Protein AF-A0A6C0DKN6-F1 (afdb_monomer_lite)

pLDDT: mean 80.57, std 13.0, range [39.25, 97.12]

Secondary structure (DSSP, 8-state):
-PPP---HHHHHHHHHHHHHHHHHHHHHHS-HHHHHHHHHHHHHHHHHHHHHHHHHHHHHHHHHHHHHHHHHHHHHHHHHHHHHHHHHHHHHHHHHHHHHHHHHHHHHHHHHHHHHHHHHHHHHHHHHHHHHHHHHHHHHHHHHHHHHHTTSS-HHHHHHHHHHHHHHHHHHHHHHHHIIIIIB-SS-TTSB--PPPTT-------PPP--------

Organism: NCBI:txid1070528

Foldseek 3Di:
DDDDDDDPVNVVVVVVVVVVVVVVVVLVPDDPVVNVVVVVVVVVVVVVVVVVVVVVVVVVVVVVVVVVVVVVVVVVVVVVVVVVVVVVVVVVVVVVVVVVVVVVVVVVVVVVVVQVVVVVVVVVVLVVVLVVLVVVLVVVLVVLVVCVVVVVDDPVVSCVSNVVSVVVSVVSVVVVVCCVPPQADPVRRVDTPDPPPPPPPPDDDDDPDPDDPDDDD

Sequence (217 aa):
MKEPFVNLDTLIQQTGLLSDMELQAYLASLSESERTDFVGSNVNSAIKSVKEQKSSKFIDLFDQMIGADNNVTSAAYYLARTRDLADLANDVDDMMVKQLNVEDVNAGLASRQNEINDWSNFNKLDTLYIMQVLFVSLSIVGIMSFLLASNLINQSLFSFVSFSIALVAIMMLIIRWRYTNVRRDGRYWHKAKFRRQPNTYIASASCPSTEAVPGGM

Structure (mmCIF, N/CA/C/O backbone):
data_AF-A0A6C0DKN6-F1
#
_entry.id   AF-A0A6C0DKN6-F1
#
loop_
_atom_site.group_PDB
_atom_site.id
_atom_site.type_symbol
_atom_site.label_atom_id
_atom_site.label_alt_id
_atom_site.label_comp_id
_atom_site.label_asym_id
_atom_site.label_entity_id
_atom_site.label_seq_id
_atom_site.pdbx_PDB_ins_code
_atom_site.Cartn_x
_atom_site.Cartn_y
_atom_site.Cartn_z
_atom_site.occupancy
_atom_site.B_iso_or_equiv
_atom_site.auth_seq_id
_atom_site.auth_comp_id
_atom_site.auth_asym_id
_atom_site.auth_atom_id
_atom_site.pdbx_PDB_model_num
ATOM 1 N N . MET A 1 1 ? 43.569 -34.028 -91.146 1.00 39.25 1 MET A N 1
ATOM 2 C CA . MET A 1 1 ? 44.568 -32.940 -91.206 1.00 39.25 1 MET A CA 1
ATOM 3 C C . MET A 1 1 ? 43.952 -31.749 -90.495 1.00 39.25 1 MET A C 1
ATOM 5 O O . MET A 1 1 ? 42.816 -31.422 -90.798 1.00 39.25 1 MET A O 1
ATOM 9 N N . LYS A 1 2 ? 44.609 -31.243 -89.449 1.00 42.62 2 LYS A N 1
ATOM 10 C CA . LYS A 1 2 ? 44.090 -30.216 -88.532 1.00 42.62 2 LYS A CA 1
ATOM 11 C C . LYS A 1 2 ? 44.476 -28.852 -89.110 1.00 42.62 2 LYS A C 1
ATOM 13 O O . LYS A 1 2 ? 45.668 -28.619 -89.288 1.00 42.62 2 LYS A O 1
ATOM 18 N N . GLU A 1 3 ? 43.507 -28.007 -89.444 1.00 50.22 3 GLU A N 1
ATOM 19 C CA . GLU A 1 3 ? 43.790 -26.637 -89.882 1.00 50.22 3 GLU A CA 1
ATOM 20 C C . GLU A 1 3 ? 44.434 -25.854 -88.724 1.00 50.22 3 GLU A C 1
ATOM 22 O O . GLU A 1 3 ? 43.943 -25.932 -87.591 1.00 50.22 3 GLU A O 1
ATOM 27 N N . PRO A 1 4 ? 45.559 -25.154 -88.946 1.00 58.47 4 PRO A N 1
ATOM 28 C CA . PRO A 1 4 ? 46.154 -24.315 -87.921 1.00 58.47 4 PRO A CA 1
ATOM 29 C C . PRO A 1 4 ? 45.277 -23.074 -87.734 1.00 58.47 4 PRO A C 1
ATOM 31 O O . PRO A 1 4 ? 45.120 -22.269 -88.648 1.00 58.47 4 PRO A O 1
ATOM 34 N N . PHE A 1 5 ? 44.700 -22.927 -86.541 1.00 55.94 5 PHE A N 1
ATOM 35 C CA . PHE A 1 5 ? 44.007 -21.712 -86.126 1.00 55.94 5 PHE A CA 1
ATOM 36 C C . PHE A 1 5 ? 44.963 -20.521 -86.268 1.00 55.94 5 PHE A C 1
ATOM 38 O O . PHE A 1 5 ? 45.954 -20.425 -85.542 1.00 55.94 5 PHE A O 1
ATOM 45 N N . VAL A 1 6 ? 44.684 -19.639 -87.228 1.00 62.84 6 VAL A N 1
ATOM 46 C CA . VAL A 1 6 ? 45.378 -18.358 -87.373 1.00 62.84 6 VAL A CA 1
ATOM 47 C C . VAL A 1 6 ? 45.189 -17.588 -86.068 1.00 62.84 6 VAL A C 1
ATOM 49 O O . VAL A 1 6 ? 44.064 -17.378 -85.617 1.00 62.84 6 VAL A O 1
ATOM 52 N N . ASN A 1 7 ? 46.295 -17.222 -85.427 1.00 72.31 7 ASN A N 1
ATOM 53 C CA . ASN A 1 7 ? 46.271 -16.498 -84.166 1.00 72.31 7 ASN A CA 1
ATOM 54 C C . ASN A 1 7 ? 45.727 -15.081 -84.427 1.00 72.31 7 ASN A C 1
ATOM 56 O O . ASN A 1 7 ? 46.209 -14.401 -85.337 1.00 72.31 7 ASN A O 1
ATOM 60 N N . LEU A 1 8 ? 44.714 -14.648 -83.671 1.00 71.50 8 LEU A N 1
ATOM 61 C CA . LEU A 1 8 ? 44.009 -13.378 -83.892 1.00 71.50 8 LEU A CA 1
ATOM 62 C C . LEU A 1 8 ? 44.993 -12.201 -83.917 1.00 71.50 8 LEU A C 1
ATOM 64 O O . LEU A 1 8 ? 44.898 -11.331 -84.777 1.00 71.50 8 LEU A O 1
ATOM 68 N N . ASP A 1 9 ? 46.008 -12.248 -83.055 1.00 76.12 9 ASP A N 1
ATOM 69 C CA . ASP A 1 9 ? 47.064 -11.239 -82.988 1.00 76.12 9 ASP A CA 1
ATOM 70 C C . ASP A 1 9 ? 47.908 -11.189 -84.270 1.00 76.12 9 ASP A C 1
ATOM 72 O O . ASP A 1 9 ? 48.247 -10.109 -84.754 1.00 76.12 9 ASP A O 1
ATOM 76 N N . THR A 1 10 ? 48.203 -12.347 -84.876 1.00 79.44 10 THR A N 1
ATOM 77 C CA . THR A 1 10 ? 48.947 -12.403 -86.148 1.00 79.44 10 THR A CA 1
ATOM 78 C C . THR A 1 10 ? 48.121 -11.887 -87.320 1.00 79.44 10 THR A C 1
ATOM 80 O O . THR A 1 10 ? 48.665 -11.230 -88.204 1.00 79.44 10 THR A O 1
ATOM 83 N N . LEU A 1 11 ? 46.803 -12.109 -87.299 1.00 77.94 11 LEU A N 1
ATOM 84 C CA . LEU A 1 11 ? 45.891 -11.598 -88.319 1.00 77.94 11 LEU A CA 1
ATOM 85 C C . LEU A 1 11 ? 45.720 -10.077 -88.202 1.00 77.94 11 LEU A C 1
ATOM 87 O O . LEU A 1 11 ? 45.737 -9.379 -89.214 1.00 77.94 11 LEU A O 1
ATOM 91 N N . ILE A 1 12 ? 45.616 -9.554 -86.976 1.00 79.44 12 ILE A N 1
ATOM 92 C CA . ILE A 1 12 ? 45.561 -8.110 -86.703 1.00 79.44 12 ILE A CA 1
ATOM 93 C C . ILE A 1 12 ? 46.840 -7.430 -87.198 1.00 79.44 12 ILE A C 1
ATOM 95 O O . ILE A 1 12 ? 46.761 -6.426 -87.903 1.00 79.44 12 ILE A O 1
ATOM 99 N N . GLN A 1 13 ? 48.013 -7.995 -86.896 1.00 80.69 13 GLN A N 1
ATOM 100 C CA . GLN A 1 13 ? 49.288 -7.439 -87.359 1.00 80.69 13 GLN A CA 1
ATOM 101 C C . GLN A 1 13 ? 49.431 -7.483 -88.883 1.00 80.69 13 GLN A C 1
ATOM 103 O O . GLN A 1 13 ? 49.845 -6.494 -89.482 1.00 80.69 13 GLN A O 1
ATOM 108 N N . GLN A 1 14 ? 49.060 -8.595 -89.526 1.00 80.88 14 GLN A N 1
ATOM 109 C CA . GLN A 1 14 ? 49.100 -8.702 -90.988 1.00 80.88 14 GLN A CA 1
ATOM 110 C C . GLN A 1 14 ? 48.139 -7.722 -91.666 1.00 80.88 14 GLN A C 1
ATOM 112 O O . GLN A 1 14 ? 48.510 -7.095 -92.654 1.00 80.88 14 GLN A O 1
ATOM 117 N N . THR A 1 15 ? 46.936 -7.548 -91.117 1.00 81.00 15 THR A N 1
ATOM 118 C CA . THR A 1 15 ? 45.947 -6.592 -91.638 1.00 81.00 15 THR A CA 1
ATOM 119 C C . THR A 1 15 ? 46.418 -5.149 -91.447 1.00 81.00 15 THR A C 1
ATOM 121 O O . THR A 1 15 ? 46.265 -4.336 -92.353 1.00 81.00 15 THR A O 1
ATOM 124 N N . GLY A 1 16 ? 47.047 -4.843 -90.306 1.00 81.06 16 GLY A N 1
ATOM 125 C CA . GLY A 1 16 ? 47.658 -3.538 -90.047 1.00 81.06 16 GLY A CA 1
ATOM 126 C C . GLY A 1 16 ? 48.759 -3.210 -91.054 1.00 81.06 16 GLY A C 1
ATOM 127 O O . GLY A 1 16 ? 48.701 -2.173 -91.702 1.00 81.06 16 GLY A O 1
ATOM 128 N N . LEU A 1 17 ? 49.695 -4.138 -91.277 1.00 82.81 17 LEU A N 1
ATOM 129 C CA . LEU A 1 17 ? 50.769 -3.955 -92.259 1.00 82.81 17 LEU A CA 1
ATOM 130 C C . LEU A 1 17 ? 50.243 -3.796 -93.691 1.00 82.81 17 LEU A C 1
ATOM 132 O O . LEU A 1 17 ? 50.782 -2.997 -94.454 1.00 82.81 17 LEU A O 1
ATOM 136 N N . LEU A 1 18 ? 49.204 -4.549 -94.066 1.00 84.62 18 LEU A N 1
ATOM 137 C CA . LEU A 1 18 ? 48.587 -4.435 -95.388 1.00 84.62 18 LEU A CA 1
ATOM 138 C C . LEU A 1 18 ? 47.927 -3.062 -95.570 1.00 84.62 18 LEU A C 1
ATOM 140 O O . LEU A 1 18 ? 48.168 -2.396 -96.573 1.00 84.62 18 LEU A O 1
ATOM 144 N N . SER A 1 19 ? 47.175 -2.610 -94.565 1.00 83.94 19 SER A N 1
ATOM 145 C CA . SER A 1 19 ? 46.560 -1.280 -94.548 1.00 83.94 19 SER A CA 1
ATOM 146 C C . SER A 1 19 ? 47.606 -0.162 -94.600 1.00 83.94 19 SER A C 1
ATOM 148 O O . SER A 1 19 ? 47.403 0.834 -95.293 1.00 83.94 19 SER A O 1
ATOM 150 N N . ASP A 1 20 ? 48.726 -0.314 -93.891 1.00 84.12 20 ASP A N 1
ATOM 151 C CA . ASP A 1 20 ? 49.814 0.669 -93.881 1.00 84.12 20 ASP A CA 1
ATOM 152 C C . ASP A 1 20 ? 50.506 0.749 -95.248 1.00 84.12 20 ASP A C 1
ATOM 154 O O . ASP A 1 20 ? 50.799 1.844 -95.733 1.00 84.12 20 ASP A O 1
ATOM 158 N N . MET A 1 21 ? 50.716 -0.394 -95.909 1.00 81.44 21 MET A N 1
ATOM 159 C CA . MET A 1 21 ? 51.258 -0.436 -97.271 1.00 81.44 21 MET A CA 1
ATOM 160 C C . MET A 1 21 ? 50.302 0.186 -98.295 1.00 81.44 21 MET A C 1
ATOM 162 O O . MET A 1 21 ? 50.751 0.939 -99.160 1.00 81.44 21 MET A O 1
ATOM 166 N N . GLU A 1 22 ? 48.997 -0.082 -98.198 1.00 82.44 22 GLU A N 1
ATOM 167 C CA . GLU A 1 22 ? 47.979 0.530 -99.063 1.00 82.44 22 GLU A CA 1
ATOM 168 C C . GLU A 1 22 ? 47.910 2.048 -98.868 1.00 82.44 22 GLU A C 1
ATOM 170 O O . GLU A 1 22 ? 47.899 2.805 -99.842 1.00 82.44 22 GLU A O 1
ATOM 175 N N . LEU A 1 23 ? 47.942 2.507 -97.615 1.00 84.19 23 LEU A N 1
ATOM 176 C CA . LEU A 1 23 ? 47.981 3.927 -97.287 1.00 84.19 23 LEU A CA 1
ATOM 177 C C . LEU A 1 23 ? 49.253 4.585 -97.829 1.00 84.19 23 LEU A C 1
ATOM 179 O O . LEU A 1 23 ? 49.188 5.668 -98.408 1.00 84.19 23 LEU A O 1
ATOM 183 N N . GLN A 1 24 ? 50.409 3.936 -97.681 1.00 81.75 24 GLN A N 1
ATOM 184 C CA . GLN A 1 24 ? 51.676 4.451 -98.192 1.00 81.75 24 GLN A CA 1
ATOM 185 C C . GLN A 1 24 ? 51.680 4.536 -99.724 1.00 81.75 24 GLN A C 1
ATOM 187 O O . GLN A 1 24 ? 52.140 5.538 -100.276 1.00 81.75 24 GLN A O 1
ATOM 192 N N . ALA A 1 25 ? 51.134 3.530 -100.412 1.00 81.06 25 ALA A N 1
ATOM 193 C CA . ALA A 1 25 ? 50.979 3.540 -101.864 1.00 81.06 25 ALA A CA 1
ATOM 194 C C . ALA A 1 25 ? 50.023 4.653 -102.327 1.00 81.06 25 ALA A C 1
ATOM 196 O O . ALA A 1 25 ? 50.330 5.373 -103.279 1.00 81.06 25 ALA A O 1
ATOM 197 N N . TYR A 1 26 ? 48.911 4.855 -101.615 1.00 83.56 26 TYR A N 1
ATOM 198 C CA . TYR A 1 26 ? 47.970 5.943 -101.878 1.00 83.56 26 TYR A CA 1
ATOM 199 C C . TYR A 1 26 ? 48.621 7.320 -101.679 1.00 83.56 26 TYR A C 1
ATOM 201 O O . TYR A 1 26 ? 48.568 8.163 -102.573 1.00 83.56 26 TYR A O 1
ATOM 209 N N . LEU A 1 27 ? 49.329 7.535 -100.567 1.00 80.81 27 LEU A N 1
ATOM 210 C CA . LEU A 1 27 ? 50.030 8.794 -100.284 1.00 80.81 27 LEU A CA 1
ATOM 211 C C . LEU A 1 27 ? 51.160 9.094 -101.279 1.00 80.81 27 LEU A C 1
ATOM 213 O O . LEU A 1 27 ? 51.436 10.263 -101.542 1.00 80.81 27 LEU A O 1
ATOM 217 N N . ALA A 1 28 ? 51.814 8.063 -101.820 1.00 81.00 28 ALA A N 1
ATOM 218 C CA . ALA A 1 28 ? 52.840 8.206 -102.852 1.00 81.00 28 ALA A CA 1
ATOM 219 C C . ALA A 1 28 ? 52.258 8.540 -104.238 1.00 81.00 28 ALA 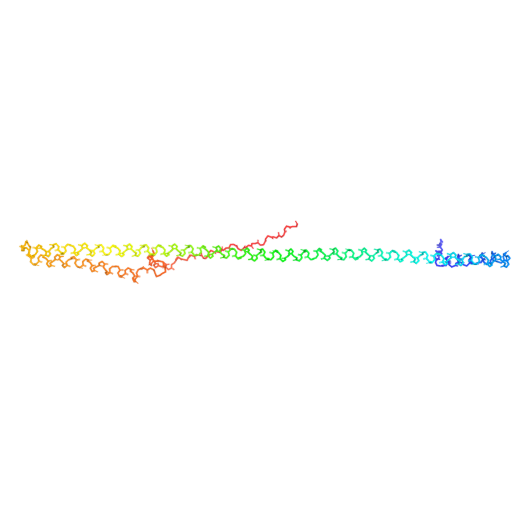A C 1
ATOM 221 O O . ALA A 1 28 ? 52.977 9.074 -105.081 1.00 81.00 28 ALA A O 1
ATOM 222 N N . SER A 1 29 ? 50.975 8.238 -104.471 1.00 83.12 29 SER A N 1
ATOM 223 C CA . SER A 1 29 ? 50.267 8.559 -105.719 1.00 83.12 29 SER A CA 1
ATOM 224 C C . SER A 1 29 ? 49.744 10.001 -105.789 1.00 83.12 29 SER A C 1
ATOM 226 O O . SER A 1 29 ? 49.394 10.469 -106.870 1.00 83.12 29 SER A O 1
ATOM 228 N N . LEU A 1 30 ? 49.710 10.706 -104.654 1.00 85.19 30 LEU A N 1
ATOM 229 C CA . LEU A 1 30 ? 49.235 12.087 -104.543 1.00 85.19 30 LEU A CA 1
ATOM 230 C C . LEU A 1 30 ? 50.357 13.101 -104.803 1.00 85.19 30 LEU A C 1
ATOM 232 O O . LEU A 1 30 ? 51.528 12.852 -104.500 1.00 85.19 30 LEU A O 1
ATOM 236 N N . SER A 1 31 ? 49.997 14.284 -105.306 1.00 85.06 31 SER A N 1
ATOM 237 C CA . SER A 1 31 ? 50.934 15.411 -105.380 1.00 85.06 31 SER A CA 1
ATOM 238 C C . SER A 1 31 ? 51.278 15.949 -103.983 1.00 85.06 31 SER A C 1
ATOM 240 O O . SER A 1 31 ? 50.572 15.713 -103.001 1.00 85.06 31 SER A O 1
ATOM 242 N N . GLU A 1 32 ? 52.378 16.699 -103.866 1.00 81.00 32 GLU A N 1
ATOM 243 C CA . GLU A 1 32 ? 52.851 17.207 -102.571 1.00 81.00 32 GLU A CA 1
ATOM 244 C C . GLU A 1 32 ? 51.809 18.081 -101.847 1.00 81.00 32 GLU A C 1
ATOM 246 O O . GLU A 1 32 ? 51.662 17.951 -100.632 1.00 81.00 32 GLU A O 1
ATOM 251 N N . SER A 1 33 ? 51.030 18.878 -102.592 1.00 81.50 33 SER A N 1
ATOM 252 C CA . SER A 1 33 ? 49.929 19.701 -102.061 1.00 81.50 33 SER A CA 1
ATOM 253 C C . SER A 1 33 ? 48.751 18.857 -101.561 1.00 81.50 33 SER A C 1
ATOM 255 O O . SER A 1 33 ? 48.218 19.096 -100.479 1.00 81.50 33 SER A O 1
ATOM 257 N N . GLU A 1 34 ? 48.351 17.832 -102.316 1.00 81.88 34 GLU A N 1
ATOM 258 C CA . GLU A 1 34 ? 47.228 16.958 -101.943 1.00 81.88 34 GLU A CA 1
ATOM 259 C C . GLU A 1 34 ? 47.571 16.096 -100.724 1.00 81.88 34 GLU A C 1
ATOM 261 O O . GLU A 1 34 ? 46.721 15.833 -99.871 1.00 81.88 34 GLU A O 1
ATOM 266 N N . ARG A 1 35 ? 48.843 15.700 -100.593 1.00 81.25 35 ARG A N 1
ATOM 267 C CA . ARG A 1 35 ? 49.346 14.983 -99.420 1.00 81.25 35 ARG A CA 1
ATOM 268 C C . ARG A 1 35 ? 49.283 15.847 -98.160 1.00 81.25 35 ARG A C 1
ATOM 270 O O . ARG A 1 35 ? 48.879 15.345 -97.111 1.00 81.25 35 ARG A O 1
ATOM 277 N N . THR A 1 36 ? 49.660 17.126 -98.236 1.00 82.06 36 THR A N 1
ATOM 278 C CA . THR A 1 36 ? 49.570 18.036 -97.081 1.00 82.06 36 THR A CA 1
ATOM 279 C C . THR A 1 36 ? 48.126 18.307 -96.671 1.00 82.06 36 THR A C 1
ATOM 281 O O . THR A 1 36 ? 47.837 18.311 -95.474 1.00 82.06 36 THR A O 1
ATOM 284 N N . ASP A 1 37 ? 47.211 18.431 -97.633 1.00 86.00 37 ASP A N 1
ATOM 285 C CA . ASP A 1 37 ? 45.786 18.637 -97.356 1.00 86.00 37 ASP A CA 1
ATOM 286 C C . ASP A 1 37 ? 45.134 17.387 -96.751 1.00 86.00 37 ASP A C 1
ATOM 288 O O . ASP A 1 37 ? 44.380 17.480 -95.778 1.00 86.00 37 ASP A O 1
ATOM 292 N N . PHE A 1 38 ? 45.473 16.197 -97.257 1.00 86.12 38 PHE A N 1
ATOM 293 C CA . PHE A 1 38 ? 44.999 14.928 -96.704 1.00 86.12 38 PHE A CA 1
ATOM 294 C C . PHE A 1 38 ? 45.497 14.707 -95.268 1.00 86.12 38 PHE A C 1
ATOM 296 O O . PHE A 1 38 ? 44.710 14.366 -94.380 1.00 86.12 38 PHE A O 1
ATOM 303 N N . VAL A 1 39 ? 46.787 14.948 -95.006 1.00 84.50 39 VAL A N 1
ATOM 304 C CA . VAL A 1 39 ? 47.350 14.864 -93.647 1.00 84.50 39 VAL A CA 1
ATOM 305 C C . VAL A 1 39 ? 46.705 15.910 -92.735 1.00 84.50 39 VAL A C 1
ATOM 307 O O . VAL A 1 39 ? 46.275 15.565 -91.635 1.00 84.50 39 VAL A O 1
ATOM 310 N N . GLY A 1 40 ? 46.556 17.157 -93.190 1.00 84.50 40 GLY A N 1
ATOM 311 C CA . GLY A 1 40 ? 45.906 18.223 -92.424 1.00 84.50 40 GLY A CA 1
ATOM 312 C C . GLY A 1 40 ? 44.448 17.909 -92.074 1.00 84.50 40 GLY A C 1
ATOM 313 O O . GLY A 1 40 ? 44.029 18.099 -90.931 1.00 84.50 40 GLY A O 1
ATOM 314 N N . SER A 1 41 ? 43.683 17.362 -93.019 1.00 87.00 41 SER A N 1
ATOM 315 C CA . SER A 1 41 ? 42.291 16.945 -92.810 1.00 87.00 41 SER A CA 1
ATOM 316 C C . SER A 1 41 ? 42.170 15.793 -91.806 1.00 87.00 41 SER A C 1
ATOM 318 O O . SER A 1 41 ? 41.338 15.846 -90.894 1.00 87.00 41 SER A O 1
ATOM 320 N N . ASN A 1 42 ? 43.040 14.783 -91.907 1.00 86.44 42 ASN A N 1
ATOM 321 C CA . ASN A 1 42 ? 43.052 13.656 -90.972 1.00 86.44 42 ASN A CA 1
ATOM 322 C C . ASN A 1 42 ? 43.485 14.076 -89.567 1.00 86.44 42 ASN A C 1
ATOM 324 O O . ASN A 1 42 ? 42.861 13.663 -88.590 1.00 86.44 42 ASN A O 1
ATOM 328 N N . VAL A 1 43 ? 44.493 14.944 -89.449 1.00 86.44 43 VAL A N 1
ATOM 329 C CA . VAL A 1 43 ? 44.922 15.505 -88.160 1.00 86.44 43 VAL A CA 1
ATOM 330 C C . VAL A 1 43 ? 43.792 16.318 -87.529 1.00 86.44 43 VAL A C 1
ATOM 332 O O . VAL A 1 43 ? 43.469 16.105 -86.362 1.00 86.44 43 VAL A O 1
ATOM 335 N N . ASN A 1 44 ? 43.126 17.187 -88.291 1.00 90.00 44 ASN A N 1
ATOM 336 C CA . ASN A 1 44 ? 41.996 17.968 -87.785 1.00 90.00 44 ASN A CA 1
ATOM 337 C C . ASN A 1 44 ? 40.811 17.081 -87.377 1.00 90.00 44 ASN A C 1
ATOM 339 O O . ASN A 1 44 ? 40.189 17.324 -86.341 1.00 90.00 44 ASN A O 1
ATOM 343 N N . SER A 1 45 ? 40.527 16.027 -88.142 1.00 89.62 45 SER A N 1
ATOM 344 C CA . SER A 1 45 ? 39.473 15.055 -87.828 1.00 89.62 45 SER A CA 1
ATOM 345 C C . SER A 1 45 ? 39.802 14.241 -86.575 1.00 89.62 45 SER A C 1
ATOM 347 O O . SER A 1 45 ? 38.940 14.064 -85.713 1.00 89.62 45 SER A O 1
ATOM 349 N N . ALA A 1 46 ? 41.059 13.819 -86.412 1.00 88.25 46 ALA A N 1
ATOM 350 C CA . ALA A 1 46 ? 41.532 13.132 -85.215 1.00 88.25 46 ALA A CA 1
ATOM 351 C C . ALA A 1 46 ? 41.464 14.043 -83.978 1.00 88.25 46 ALA A C 1
ATOM 353 O O . ALA A 1 46 ? 40.930 13.641 -82.945 1.00 88.25 46 ALA A O 1
ATOM 354 N N . ILE A 1 47 ? 41.923 15.295 -84.086 1.00 89.88 47 ILE A N 1
ATOM 355 C CA . ILE A 1 47 ? 41.842 16.285 -83.000 1.00 89.88 47 ILE A CA 1
ATOM 356 C C . ILE A 1 47 ? 40.383 16.550 -82.616 1.00 89.88 47 ILE A C 1
ATOM 358 O O . ILE A 1 47 ? 40.059 16.597 -81.426 1.00 89.88 47 ILE A O 1
ATOM 362 N N . LYS A 1 48 ? 39.492 16.695 -83.602 1.00 94.12 48 LYS A N 1
ATOM 363 C CA . LYS A 1 48 ? 38.058 16.893 -83.372 1.00 94.12 48 LYS A CA 1
ATOM 364 C C . LYS A 1 48 ? 37.436 15.692 -82.656 1.00 94.12 48 LYS A C 1
ATOM 366 O O . LYS A 1 48 ? 36.792 15.891 -81.631 1.00 94.12 48 LYS A O 1
ATOM 371 N N . SER A 1 49 ? 37.713 14.474 -83.119 1.00 91.56 49 SER A N 1
ATOM 372 C CA . SER A 1 49 ? 37.236 13.235 -82.489 1.00 91.56 49 SER A CA 1
ATOM 373 C C . SER A 1 49 ? 37.722 13.102 -81.042 1.00 91.56 49 SER A C 1
ATOM 375 O O . SER A 1 49 ? 36.927 12.854 -80.138 1.00 91.56 49 SER A O 1
ATOM 377 N N . VAL A 1 50 ? 39.004 13.376 -80.775 1.00 90.31 50 VAL A N 1
ATOM 378 C CA . VAL A 1 50 ? 39.550 13.357 -79.407 1.00 90.31 50 VAL A CA 1
ATOM 379 C C . VAL A 1 50 ? 38.887 14.420 -78.528 1.00 90.31 50 VAL A C 1
ATOM 381 O O . VAL A 1 50 ? 38.593 14.159 -77.360 1.00 90.31 50 VAL A O 1
ATOM 384 N N . LYS A 1 51 ? 38.631 15.621 -79.059 1.00 93.06 51 LYS A N 1
ATOM 385 C CA . LYS A 1 51 ? 37.956 16.693 -78.316 1.00 93.06 51 LYS A CA 1
ATOM 386 C C . LYS A 1 51 ? 36.506 16.330 -77.993 1.00 93.06 51 LYS A C 1
ATOM 388 O O . LYS A 1 51 ? 36.073 16.537 -76.861 1.00 93.06 51 LYS A O 1
ATOM 393 N N . GLU A 1 52 ? 35.781 15.768 -78.954 1.00 94.31 52 GLU A N 1
ATOM 394 C CA . GLU A 1 52 ? 34.402 15.305 -78.780 1.00 94.31 52 GLU A CA 1
ATOM 395 C C . GLU A 1 52 ? 34.324 14.147 -77.781 1.00 94.31 52 GLU A C 1
ATOM 397 O O . GLU A 1 52 ? 33.518 14.203 -76.853 1.00 94.31 52 GLU A O 1
ATOM 402 N N . GLN A 1 53 ? 35.220 13.160 -77.877 1.00 92.00 53 GLN A N 1
ATOM 403 C CA . GLN A 1 53 ? 35.307 12.063 -76.910 1.00 92.00 53 GLN A CA 1
ATOM 404 C C . GLN A 1 53 ? 35.626 12.561 -75.499 1.00 92.00 53 GLN A C 1
ATOM 406 O O . GLN A 1 53 ? 34.984 12.129 -74.544 1.00 92.00 53 GLN A O 1
ATOM 411 N N . LYS A 1 54 ? 36.576 13.495 -75.348 1.00 90.75 54 LYS A N 1
ATOM 412 C CA . LYS A 1 54 ? 36.886 14.098 -74.041 1.00 90.75 54 LYS A CA 1
ATOM 413 C C . LYS A 1 54 ? 35.695 14.859 -73.471 1.00 90.75 54 LYS A C 1
ATOM 415 O O . LYS A 1 54 ? 35.390 14.697 -72.295 1.00 90.75 54 LYS A O 1
ATOM 420 N N . SER A 1 55 ? 35.017 15.660 -74.293 1.00 92.38 55 SER A N 1
ATOM 421 C CA . SER A 1 55 ? 33.831 16.408 -73.869 1.00 92.38 55 SER A CA 1
ATOM 422 C C . SER A 1 55 ? 32.698 15.470 -73.455 1.00 92.38 55 SER A C 1
ATOM 424 O O . SER A 1 55 ? 32.095 15.668 -72.406 1.00 92.38 55 SER A O 1
ATOM 426 N N . SER A 1 56 ? 32.435 14.428 -74.244 1.00 93.75 56 SER A N 1
ATOM 427 C CA . SER A 1 56 ? 31.409 13.428 -73.944 1.00 93.75 56 SER A CA 1
ATOM 428 C C . SER A 1 56 ? 31.731 12.655 -72.665 1.00 93.75 56 SER A C 1
ATOM 430 O O . SER A 1 56 ? 30.865 12.520 -71.806 1.00 93.75 56 SER A O 1
ATOM 432 N N . LYS A 1 57 ? 32.985 12.220 -72.486 1.00 90.25 57 LYS A N 1
ATOM 433 C CA . LYS A 1 57 ? 33.419 11.531 -71.264 1.00 90.25 57 LYS A CA 1
ATOM 434 C C . LYS A 1 57 ? 33.365 12.417 -70.028 1.00 90.25 57 LYS A C 1
ATOM 436 O O . LYS A 1 57 ? 33.051 11.921 -68.954 1.00 90.25 57 LYS A O 1
ATOM 441 N N . PHE A 1 58 ? 33.660 13.705 -70.167 1.00 92.06 58 PHE A N 1
ATOM 442 C CA . PHE A 1 58 ? 33.531 14.647 -69.063 1.00 92.06 58 PHE A CA 1
ATOM 443 C C . PHE A 1 58 ? 32.071 14.801 -68.618 1.00 92.06 58 PHE A C 1
ATOM 445 O O . PHE A 1 58 ? 31.804 14.743 -67.424 1.00 92.06 58 PHE A O 1
ATOM 452 N N . ILE A 1 59 ? 31.137 14.936 -69.566 1.00 91.19 59 ILE A N 1
ATOM 453 C CA . ILE A 1 59 ? 29.697 15.024 -69.270 1.00 91.19 59 ILE A CA 1
ATOM 454 C C . ILE A 1 59 ? 29.207 13.736 -68.596 1.00 91.19 59 ILE A C 1
ATOM 456 O O . ILE A 1 59 ? 28.581 13.806 -67.548 1.00 91.19 59 ILE A O 1
ATOM 460 N N . ASP A 1 60 ? 29.569 12.572 -69.137 1.00 92.75 60 ASP A N 1
ATOM 461 C CA . ASP A 1 60 ? 29.194 11.264 -68.582 1.00 92.75 60 ASP A CA 1
ATOM 462 C C . ASP A 1 60 ? 29.699 11.077 -67.138 1.00 92.75 60 ASP A C 1
ATOM 464 O O . ASP A 1 60 ? 28.947 10.683 -66.251 1.00 92.75 60 ASP A O 1
ATOM 468 N N . LEU A 1 61 ? 30.957 11.439 -66.859 1.00 83.25 61 LEU A N 1
ATOM 469 C CA . LEU A 1 61 ? 31.501 11.391 -65.496 1.00 83.25 61 LEU A CA 1
ATOM 470 C C . LEU A 1 61 ? 30.809 12.376 -64.550 1.00 83.25 61 LEU A C 1
ATOM 472 O O . LEU A 1 61 ? 30.608 12.059 -63.378 1.00 83.25 61 LEU A O 1
ATOM 476 N N . PHE A 1 62 ? 30.454 13.561 -65.041 1.00 85.75 62 PHE A N 1
ATOM 477 C CA . PHE A 1 62 ? 29.759 14.565 -64.245 1.00 85.75 62 PHE A CA 1
ATOM 478 C C . PHE A 1 62 ? 28.331 14.118 -63.901 1.00 85.75 62 PHE A C 1
ATOM 480 O O . PHE A 1 62 ? 27.928 14.207 -62.742 1.00 85.75 62 PHE A O 1
ATOM 487 N N . ASP A 1 63 ? 27.606 13.539 -64.859 1.00 88.25 63 ASP A N 1
ATOM 488 C CA . ASP A 1 63 ? 26.271 12.973 -64.639 1.00 88.25 63 ASP A CA 1
ATOM 489 C C . ASP A 1 63 ? 26.317 11.769 -63.688 1.00 88.25 63 ASP A C 1
ATOM 491 O O . ASP A 1 63 ? 25.479 11.654 -62.791 1.00 88.25 63 ASP A O 1
ATOM 495 N N . GLN A 1 64 ? 27.327 10.901 -63.813 1.00 84.62 64 GLN A N 1
ATOM 496 C CA . GLN A 1 64 ? 27.549 9.800 -62.870 1.00 84.62 64 GLN A CA 1
ATOM 497 C C . GLN A 1 64 ? 27.862 10.308 -61.459 1.00 84.62 64 GLN A C 1
ATOM 499 O O . GLN A 1 64 ? 27.362 9.745 -60.486 1.00 84.62 64 GLN A O 1
ATOM 504 N N . MET A 1 65 ? 28.646 11.382 -61.333 1.00 75.38 65 MET A N 1
ATOM 505 C CA . MET A 1 65 ? 28.946 12.007 -60.044 1.00 75.38 65 MET A CA 1
ATOM 506 C C . MET A 1 65 ? 27.689 12.613 -59.410 1.00 75.38 65 MET A C 1
ATOM 508 O O . MET A 1 65 ? 27.432 12.364 -58.235 1.00 75.38 65 MET A O 1
ATOM 512 N N . ILE A 1 66 ? 26.872 13.337 -60.181 1.00 78.50 66 ILE A N 1
ATOM 513 C CA . ILE A 1 66 ? 25.583 13.872 -59.712 1.00 78.50 66 ILE A CA 1
ATOM 514 C C . ILE A 1 66 ? 24.631 12.734 -59.320 1.00 78.50 66 ILE A C 1
ATOM 516 O O . ILE A 1 66 ? 23.961 12.799 -58.290 1.00 78.50 66 ILE A O 1
ATOM 520 N N . GLY A 1 67 ? 24.567 11.668 -60.120 1.00 77.31 67 GLY A N 1
ATOM 521 C CA . GLY A 1 67 ? 23.756 10.490 -59.820 1.00 77.31 67 GLY A CA 1
ATOM 522 C C . GLY A 1 67 ? 24.194 9.792 -58.530 1.00 77.31 67 GLY A C 1
ATOM 523 O O . GLY A 1 67 ? 23.353 9.434 -57.703 1.00 77.31 67 GLY A O 1
ATOM 524 N N . ALA A 1 68 ? 25.504 9.645 -58.324 1.00 76.44 68 ALA A N 1
ATOM 525 C CA . ALA A 1 68 ? 26.074 9.081 -57.107 1.00 76.44 68 ALA A CA 1
ATOM 526 C C . ALA A 1 68 ? 25.803 9.966 -55.881 1.00 76.44 68 ALA A C 1
ATOM 528 O O . ALA A 1 68 ? 25.414 9.440 -54.841 1.00 76.44 68 ALA A O 1
ATOM 529 N N . ASP A 1 69 ? 25.935 11.287 -56.007 1.00 81.38 69 ASP A N 1
ATOM 530 C CA . ASP A 1 69 ? 25.677 12.248 -54.928 1.00 81.38 69 ASP A CA 1
ATOM 531 C C . ASP A 1 69 ? 24.208 12.227 -54.476 1.00 81.38 69 ASP A C 1
ATOM 533 O O . ASP A 1 69 ? 23.906 12.130 -53.283 1.00 81.38 69 ASP A O 1
ATOM 537 N N . ASN A 1 70 ? 23.275 12.179 -55.431 1.00 77.31 70 ASN A N 1
ATOM 538 C CA . ASN A 1 70 ? 21.850 12.013 -55.140 1.00 77.31 70 ASN A CA 1
ATOM 539 C C . ASN A 1 70 ? 21.552 10.672 -54.456 1.00 77.31 70 ASN A C 1
ATOM 541 O O . ASN A 1 70 ? 20.747 10.613 -53.524 1.00 77.31 70 ASN A O 1
ATOM 545 N N . ASN A 1 71 ? 22.217 9.594 -54.879 1.00 77.06 71 ASN A N 1
ATOM 546 C CA . ASN A 1 71 ? 22.044 8.281 -54.265 1.00 77.06 71 ASN A CA 1
ATOM 547 C C . ASN A 1 71 ? 22.590 8.255 -52.826 1.00 77.06 71 ASN A C 1
ATOM 549 O O . ASN A 1 71 ? 21.887 7.814 -51.917 1.00 77.06 71 ASN A O 1
ATOM 553 N N . VAL A 1 72 ? 23.784 8.808 -52.586 1.00 74.69 72 VAL A N 1
ATOM 554 C CA . VAL A 1 72 ? 24.381 8.939 -51.242 1.00 74.69 72 VAL A CA 1
ATOM 555 C C . VAL A 1 72 ? 23.492 9.779 -50.332 1.00 74.69 72 VAL A C 1
ATOM 557 O O . VAL A 1 72 ? 23.207 9.374 -49.204 1.00 74.69 72 VAL A O 1
ATOM 560 N N . THR A 1 73 ? 22.994 10.905 -50.835 1.00 77.00 73 THR A N 1
ATOM 561 C CA . THR A 1 73 ? 22.082 11.778 -50.094 1.00 77.00 73 THR A CA 1
ATOM 562 C C . THR A 1 73 ? 20.789 11.038 -49.742 1.00 77.00 73 THR A C 1
ATOM 564 O O . THR A 1 73 ? 20.347 11.065 -48.593 1.00 77.00 73 THR A O 1
ATOM 567 N N . SER A 1 74 ? 20.209 10.300 -50.692 1.00 76.31 74 SER A N 1
ATOM 568 C CA . SER A 1 74 ? 19.004 9.503 -50.442 1.00 76.31 74 SER A CA 1
ATOM 569 C C . SER A 1 74 ? 19.242 8.390 -49.412 1.00 76.31 74 SER A C 1
ATOM 571 O O . SER A 1 74 ? 18.447 8.233 -48.485 1.00 76.31 74 SER A O 1
ATOM 573 N N . ALA A 1 75 ? 20.369 7.678 -49.496 1.00 71.38 75 ALA A N 1
ATOM 574 C CA . ALA A 1 75 ? 20.751 6.643 -48.542 1.00 71.38 75 ALA A CA 1
ATOM 575 C C . ALA A 1 75 ? 20.961 7.219 -47.133 1.00 71.38 75 ALA A C 1
ATOM 577 O O . ALA A 1 75 ? 20.505 6.626 -46.153 1.00 71.38 75 ALA A O 1
ATOM 578 N N . ALA A 1 76 ? 21.577 8.400 -47.027 1.00 71.44 76 ALA A N 1
ATOM 579 C CA . ALA A 1 76 ? 21.743 9.107 -45.762 1.00 71.44 76 ALA A CA 1
ATOM 580 C C . ALA A 1 76 ? 20.389 9.472 -45.127 1.00 71.44 76 ALA A C 1
ATOM 582 O O . ALA A 1 76 ? 20.207 9.257 -43.927 1.00 71.44 76 ALA A O 1
ATOM 583 N N . TYR A 1 77 ? 19.415 9.940 -45.918 1.00 76.62 77 TYR A N 1
ATOM 584 C CA . TYR A 1 77 ? 18.057 10.209 -45.428 1.00 76.62 77 TYR A CA 1
ATOM 585 C C . TYR A 1 77 ? 17.351 8.949 -44.910 1.00 76.62 77 TYR A C 1
ATOM 587 O O . TYR A 1 77 ? 16.735 8.989 -43.841 1.00 76.62 77 TYR A O 1
ATOM 595 N N . TYR A 1 78 ? 17.449 7.821 -45.619 1.00 76.25 78 TYR A N 1
ATOM 596 C CA . TYR A 1 78 ? 16.863 6.558 -45.151 1.00 76.25 78 TYR A CA 1
ATOM 597 C C . TYR A 1 78 ? 17.522 6.057 -43.862 1.00 76.25 78 TYR A C 1
ATOM 599 O O . TYR A 1 78 ? 16.829 5.570 -42.966 1.00 76.25 78 TYR A O 1
ATOM 607 N N . LEU A 1 79 ? 18.841 6.213 -43.734 1.00 76.56 79 LEU A N 1
ATOM 608 C CA . LEU A 1 79 ? 19.584 5.804 -42.544 1.00 76.56 79 LEU A CA 1
ATOM 609 C C . LEU A 1 79 ? 19.221 6.676 -41.333 1.00 76.56 79 LEU A C 1
ATOM 611 O O . LEU A 1 79 ? 18.922 6.136 -40.269 1.00 76.56 79 LEU A O 1
ATOM 615 N N . ALA A 1 80 ? 19.149 8.000 -41.511 1.00 76.94 80 ALA A N 1
ATOM 616 C CA . ALA A 1 80 ? 18.696 8.928 -40.474 1.00 76.94 80 ALA A CA 1
ATOM 617 C C . ALA A 1 80 ? 17.276 8.591 -39.994 1.00 76.94 80 ALA A C 1
ATOM 619 O O . ALA A 1 80 ? 17.053 8.421 -38.800 1.00 76.94 80 ALA A O 1
ATOM 620 N N . ARG A 1 81 ? 16.340 8.363 -40.925 1.00 79.88 81 ARG A N 1
ATOM 621 C CA . ARG A 1 81 ? 14.964 7.966 -40.592 1.00 79.88 81 ARG A CA 1
ATOM 622 C C . ARG A 1 81 ? 14.895 6.633 -39.848 1.00 79.88 81 ARG A C 1
ATOM 624 O O . ARG A 1 81 ? 14.081 6.478 -38.947 1.00 79.88 81 ARG A O 1
ATOM 631 N N . THR A 1 82 ? 15.721 5.663 -40.229 1.00 84.25 82 THR A N 1
ATOM 632 C CA . THR A 1 82 ? 15.764 4.359 -39.549 1.00 84.25 82 THR A CA 1
ATOM 633 C C . THR A 1 82 ? 16.271 4.512 -38.119 1.00 84.25 82 THR A C 1
ATOM 635 O O . THR A 1 82 ? 15.755 3.861 -37.214 1.00 84.25 82 THR A O 1
ATOM 638 N N . ARG A 1 83 ? 17.238 5.411 -37.904 1.00 85.56 83 ARG A N 1
ATOM 639 C CA . ARG A 1 83 ? 17.743 5.726 -36.569 1.00 85.56 83 ARG A CA 1
ATOM 640 C C . ARG A 1 83 ? 16.689 6.421 -35.712 1.00 85.56 83 ARG A C 1
ATOM 642 O O . ARG A 1 83 ? 16.447 5.969 -34.604 1.00 85.56 83 ARG A O 1
ATOM 649 N N . ASP A 1 84 ? 16.000 7.420 -36.256 1.00 88.81 84 ASP A N 1
ATOM 650 C CA . ASP A 1 84 ? 14.916 8.110 -35.547 1.00 88.81 84 ASP A CA 1
ATOM 651 C C . ASP A 1 84 ? 13.763 7.157 -35.197 1.00 88.81 84 ASP A C 1
ATOM 653 O O . ASP A 1 84 ? 13.187 7.244 -34.117 1.00 88.81 84 ASP A O 1
ATOM 657 N N . LEU A 1 85 ? 13.432 6.213 -36.087 1.00 85.50 85 LEU A N 1
ATOM 658 C CA . LEU A 1 85 ? 12.427 5.182 -35.809 1.00 85.50 85 LEU A CA 1
ATOM 659 C C . LEU A 1 85 ? 12.872 4.221 -34.701 1.00 85.50 85 LEU A C 1
ATOM 661 O O . LEU A 1 85 ? 12.043 3.816 -33.889 1.00 85.50 85 LEU A O 1
ATOM 665 N N . ALA A 1 86 ? 14.157 3.863 -34.655 1.00 89.75 86 ALA A N 1
ATOM 666 C CA . ALA A 1 86 ? 14.706 3.044 -33.579 1.00 89.75 86 ALA A CA 1
ATOM 667 C C . ALA A 1 86 ? 14.700 3.799 -32.240 1.00 89.75 86 ALA A C 1
ATOM 669 O O . ALA A 1 86 ? 14.293 3.240 -31.223 1.00 89.75 86 ALA A O 1
ATOM 670 N N . ASP A 1 87 ? 15.081 5.076 -32.249 1.00 92.75 87 ASP A N 1
ATOM 671 C CA . ASP A 1 87 ? 15.062 5.933 -31.062 1.00 92.75 87 ASP A CA 1
ATOM 672 C C . ASP A 1 87 ? 13.623 6.132 -30.548 1.00 92.75 87 ASP A C 1
ATOM 674 O O . ASP A 1 87 ? 13.373 6.000 -29.351 1.00 92.75 87 ASP A O 1
ATOM 678 N N . LEU A 1 88 ? 12.652 6.337 -31.447 1.00 88.56 88 LEU A N 1
ATOM 679 C CA . LEU A 1 88 ? 11.232 6.423 -31.096 1.00 88.56 88 LEU A CA 1
ATOM 680 C C . LEU A 1 88 ? 10.696 5.109 -30.512 1.00 88.56 88 LEU A C 1
ATOM 682 O O . LEU A 1 88 ? 9.934 5.136 -29.550 1.00 88.56 88 LEU A O 1
ATOM 686 N N . ALA A 1 89 ? 11.078 3.961 -31.078 1.00 84.00 89 ALA A N 1
ATOM 687 C CA . ALA A 1 89 ? 10.664 2.662 -30.552 1.00 84.00 89 ALA A CA 1
ATOM 688 C C . ALA A 1 89 ? 11.176 2.444 -29.119 1.00 84.00 89 ALA A C 1
ATOM 690 O O . ALA A 1 89 ? 10.421 1.978 -28.269 1.00 84.00 89 ALA A O 1
ATOM 691 N N . ASN A 1 90 ? 12.421 2.845 -28.840 1.00 91.31 90 ASN A N 1
ATOM 692 C CA . ASN A 1 90 ? 12.995 2.778 -27.496 1.00 91.31 90 ASN A CA 1
ATOM 693 C C . ASN A 1 90 ? 12.282 3.722 -26.510 1.00 91.31 90 ASN A C 1
ATOM 695 O O . ASN A 1 90 ? 12.048 3.339 -25.367 1.00 91.31 90 ASN A O 1
ATOM 699 N N . ASP A 1 91 ? 11.912 4.934 -26.937 1.00 90.62 91 ASP A N 1
ATOM 700 C CA . ASP A 1 91 ? 11.188 5.892 -26.085 1.00 90.62 91 ASP A CA 1
ATOM 701 C C . ASP A 1 91 ? 9.763 5.405 -25.762 1.00 90.62 91 ASP A C 1
ATOM 703 O O . ASP A 1 91 ? 9.307 5.488 -24.621 1.00 90.62 91 ASP A O 1
ATOM 707 N N . VAL A 1 92 ? 9.074 4.811 -26.744 1.00 84.50 92 VAL A N 1
ATOM 708 C CA . VAL A 1 92 ? 7.754 4.192 -26.540 1.00 84.50 92 VAL A CA 1
ATOM 709 C C . VAL A 1 92 ? 7.835 3.008 -25.571 1.00 84.50 92 VAL A C 1
ATOM 711 O O . VAL A 1 92 ? 6.971 2.888 -24.701 1.00 84.50 92 VAL A O 1
ATOM 714 N N . ASP A 1 93 ? 8.864 2.165 -25.681 1.00 86.44 93 ASP A N 1
ATOM 715 C CA . ASP A 1 93 ? 9.076 1.035 -24.767 1.00 86.44 93 ASP A CA 1
ATOM 716 C C . ASP A 1 93 ? 9.348 1.513 -23.328 1.00 86.44 93 ASP A C 1
ATOM 718 O O . ASP A 1 93 ? 8.693 1.062 -22.385 1.00 86.44 93 ASP A O 1
ATOM 722 N N . ASP A 1 94 ? 10.215 2.516 -23.146 1.00 87.38 94 ASP A N 1
ATOM 723 C CA . ASP A 1 94 ? 10.489 3.110 -21.829 1.00 87.38 94 ASP A CA 1
ATOM 724 C C . ASP A 1 94 ? 9.233 3.762 -21.217 1.00 87.38 94 ASP A C 1
ATOM 726 O O . ASP A 1 94 ? 8.943 3.590 -20.026 1.00 87.38 94 ASP A O 1
ATOM 730 N N . MET A 1 95 ? 8.422 4.455 -22.024 1.00 76.94 95 MET A N 1
ATOM 731 C CA . MET A 1 95 ? 7.129 4.981 -21.575 1.00 76.94 95 MET A CA 1
ATOM 732 C C . MET A 1 95 ? 6.160 3.870 -21.161 1.00 76.94 95 MET A C 1
ATOM 734 O O . MET A 1 95 ? 5.483 4.009 -20.137 1.00 76.94 95 MET A O 1
ATOM 738 N N . MET A 1 96 ? 6.095 2.770 -21.912 1.00 70.56 96 MET A N 1
ATOM 739 C CA . MET A 1 96 ? 5.221 1.639 -21.602 1.00 70.56 96 MET A CA 1
ATOM 740 C C . MET A 1 96 ? 5.644 0.953 -20.297 1.00 70.56 96 MET A C 1
ATOM 742 O O . MET A 1 96 ? 4.808 0.731 -19.418 1.00 70.56 96 MET A O 1
ATOM 746 N N . VAL A 1 97 ? 6.944 0.711 -20.105 1.00 77.75 97 VAL A N 1
ATOM 747 C CA . VAL A 1 97 ? 7.495 0.157 -18.856 1.00 77.75 97 VAL A CA 1
ATOM 748 C C . VAL A 1 97 ? 7.202 1.079 -17.669 1.00 77.75 97 VAL A C 1
ATOM 750 O O . VAL A 1 97 ? 6.817 0.613 -16.592 1.00 77.75 97 VAL A O 1
ATOM 753 N N . LYS A 1 98 ? 7.326 2.399 -17.839 1.00 76.56 98 LYS A N 1
ATOM 754 C CA . LYS A 1 98 ? 6.959 3.368 -16.794 1.00 76.56 98 LYS A CA 1
ATOM 755 C C . LYS A 1 98 ? 5.467 3.324 -16.463 1.00 76.56 98 LYS A C 1
ATOM 757 O O . LYS A 1 98 ? 5.126 3.361 -15.283 1.00 76.56 98 LYS A O 1
ATOM 762 N N . GLN A 1 99 ? 4.585 3.216 -17.456 1.00 68.62 99 GLN A N 1
ATOM 763 C CA . GLN A 1 99 ? 3.138 3.118 -17.226 1.00 68.62 99 GLN A CA 1
ATOM 764 C C . GLN A 1 99 ? 2.747 1.830 -16.492 1.00 68.62 99 GLN A C 1
ATOM 766 O O . GLN A 1 99 ? 1.971 1.904 -15.539 1.00 68.62 99 GLN A O 1
ATOM 771 N N . LEU A 1 100 ? 3.338 0.687 -16.854 1.00 68.81 100 LEU A N 1
ATOM 772 C CA . LEU A 1 100 ? 3.124 -0.585 -16.150 1.00 68.81 100 LEU A CA 1
ATOM 773 C C . LEU A 1 100 ? 3.559 -0.496 -14.680 1.00 68.81 100 LEU A C 1
ATOM 775 O O . LEU A 1 100 ? 2.813 -0.875 -13.780 1.00 68.81 100 LEU A O 1
ATOM 779 N N . ASN A 1 101 ? 4.722 0.108 -14.415 1.00 73.62 101 ASN A N 1
ATOM 780 C CA . ASN A 1 101 ? 5.182 0.344 -13.045 1.00 73.62 101 ASN A CA 1
ATOM 781 C C . ASN A 1 101 ? 4.239 1.274 -12.260 1.00 73.62 101 ASN A C 1
ATOM 783 O O . ASN A 1 101 ? 4.041 1.082 -11.061 1.00 73.62 101 ASN A O 1
ATOM 787 N N . VAL A 1 102 ? 3.649 2.286 -12.905 1.00 70.94 102 VAL A N 1
ATOM 788 C CA . VAL A 1 102 ? 2.674 3.185 -12.262 1.00 70.94 102 VAL A CA 1
ATOM 789 C C . VAL A 1 102 ? 1.372 2.454 -11.941 1.00 70.94 102 VAL A C 1
ATOM 791 O O . VAL A 1 102 ? 0.803 2.699 -10.878 1.00 70.94 102 VAL A O 1
ATOM 794 N N . GLU A 1 103 ? 0.906 1.556 -12.808 1.00 70.25 103 GLU A N 1
ATOM 795 C CA . GLU A 1 103 ? -0.271 0.725 -12.541 1.00 70.25 103 GLU A CA 1
ATOM 796 C C . GLU A 1 103 ? -0.038 -0.207 -11.347 1.00 70.25 103 GLU A C 1
ATOM 798 O O . GLU A 1 103 ? -0.848 -0.208 -10.417 1.00 70.25 103 GLU A O 1
ATOM 803 N N . ASP A 1 104 ? 1.104 -0.896 -11.296 1.00 71.94 104 ASP A N 1
ATOM 804 C CA . ASP A 1 104 ? 1.484 -1.749 -10.163 1.00 71.94 104 ASP A CA 1
ATOM 805 C C . ASP A 1 104 ? 1.604 -0.952 -8.855 1.00 71.94 104 ASP A C 1
ATOM 807 O O . ASP A 1 104 ? 1.113 -1.369 -7.797 1.00 71.94 104 ASP A O 1
ATOM 811 N N . VAL A 1 105 ? 2.215 0.237 -8.911 1.00 72.56 105 VAL A N 1
ATOM 812 C CA . VAL A 1 105 ? 2.314 1.137 -7.754 1.00 72.56 105 VAL A CA 1
ATOM 813 C C . VAL A 1 105 ? 0.928 1.614 -7.318 1.00 72.56 105 VAL A C 1
ATOM 815 O O . VAL A 1 105 ? 0.626 1.580 -6.123 1.00 72.56 105 VAL A O 1
ATOM 818 N N . ASN A 1 106 ? 0.059 2.008 -8.249 1.00 74.00 106 ASN A N 1
ATOM 819 C CA . ASN A 1 106 ? -1.301 2.452 -7.945 1.00 74.00 106 ASN A CA 1
ATOM 820 C C . ASN A 1 106 ? -2.165 1.322 -7.381 1.00 74.00 106 ASN A C 1
ATOM 822 O O . ASN A 1 106 ? -2.882 1.542 -6.403 1.00 74.00 106 ASN A O 1
ATOM 826 N N . ALA A 1 107 ? -2.065 0.110 -7.927 1.00 75.75 107 ALA A N 1
ATOM 827 C CA . ALA A 1 107 ? -2.732 -1.073 -7.394 1.00 75.75 107 ALA A CA 1
ATOM 828 C C . ALA A 1 107 ? -2.251 -1.372 -5.964 1.00 75.75 107 ALA A C 1
ATOM 830 O O . ALA A 1 107 ? -3.061 -1.606 -5.057 1.00 75.75 107 ALA A O 1
ATOM 831 N N . GLY A 1 108 ? -0.940 -1.268 -5.723 1.00 76.12 108 GLY A N 1
ATOM 832 C CA . GLY A 1 108 ? -0.351 -1.387 -4.391 1.00 76.12 108 GLY A CA 1
ATOM 833 C C . GLY A 1 108 ? -0.854 -0.318 -3.413 1.00 76.12 108 GLY A C 1
ATOM 834 O O . GLY A 1 108 ? -1.178 -0.633 -2.263 1.00 76.12 108 GLY A O 1
ATOM 835 N N . LEU A 1 109 ? -0.964 0.936 -3.856 1.00 79.62 109 LEU A N 1
ATOM 836 C CA . LEU A 1 109 ? -1.483 2.046 -3.054 1.00 79.62 109 LEU A CA 1
ATOM 837 C C . LEU A 1 109 ? -2.971 1.875 -2.737 1.00 79.62 109 LEU A C 1
ATOM 839 O O . LEU A 1 109 ? -3.357 2.028 -1.579 1.00 79.62 109 LEU A O 1
ATOM 843 N N . ALA A 1 110 ? -3.792 1.494 -3.716 1.00 77.88 110 ALA A N 1
ATOM 844 C CA . ALA A 1 110 ? -5.216 1.235 -3.523 1.00 77.88 110 ALA A CA 1
ATOM 845 C C . ALA A 1 110 ? -5.449 0.082 -2.534 1.00 77.88 110 ALA A C 1
ATOM 847 O O . ALA A 1 110 ? -6.250 0.212 -1.605 1.00 77.88 110 ALA A O 1
ATOM 848 N N . SER A 1 111 ? -4.689 -1.013 -2.664 1.00 79.81 111 SER A N 1
ATOM 849 C CA . SER A 1 111 ? -4.751 -2.134 -1.720 1.00 79.81 111 SER A CA 1
ATOM 850 C C . SER A 1 111 ? -4.379 -1.705 -0.299 1.00 79.81 111 SER A C 1
ATOM 852 O O . SER A 1 111 ? -5.050 -2.104 0.654 1.00 79.81 111 SER A O 1
ATOM 854 N N . ARG A 1 112 ? -3.328 -0.891 -0.135 1.00 78.50 112 ARG A N 1
ATOM 855 C CA . ARG A 1 112 ? -2.924 -0.374 1.183 1.00 78.50 112 ARG A CA 1
ATOM 856 C C . ARG A 1 112 ? -3.948 0.593 1.756 1.00 78.50 112 ARG A C 1
ATOM 858 O O . ARG A 1 112 ? -4.223 0.543 2.949 1.00 78.50 112 ARG A O 1
ATOM 865 N N . GLN A 1 113 ? -4.525 1.455 0.925 1.00 82.75 113 GLN A N 1
ATOM 866 C CA . GLN A 1 113 ? -5.548 2.398 1.361 1.00 82.75 113 GLN A CA 1
ATOM 867 C C . GLN A 1 113 ? -6.797 1.664 1.852 1.00 82.75 113 GLN A C 1
ATOM 869 O O . GLN A 1 113 ? -7.360 2.042 2.880 1.00 82.75 113 GLN A O 1
ATOM 874 N N . ASN A 1 114 ? -7.193 0.592 1.162 1.00 84.00 114 ASN A N 1
ATOM 875 C CA . ASN A 1 114 ? -8.285 -0.262 1.608 1.00 84.00 114 ASN A CA 1
ATOM 876 C C . ASN A 1 114 ? -7.961 -0.926 2.957 1.00 84.00 114 ASN A C 1
ATOM 878 O O . ASN A 1 114 ? -8.749 -0.839 3.895 1.00 84.00 114 ASN A O 1
ATOM 882 N N . GLU A 1 115 ? -6.756 -1.487 3.102 1.00 79.50 115 GLU A N 1
ATOM 883 C CA . GLU A 1 115 ? -6.306 -2.091 4.362 1.00 79.50 115 GLU A CA 1
ATOM 884 C C . GLU A 1 115 ? -6.288 -1.086 5.530 1.00 79.50 115 GLU A C 1
ATOM 886 O O . GLU A 1 115 ? -6.718 -1.414 6.638 1.00 79.50 115 GLU A O 1
ATOM 891 N N . ILE A 1 116 ? -5.844 0.152 5.290 1.00 79.69 116 ILE A N 1
ATOM 892 C CA . ILE A 1 116 ? -5.850 1.233 6.289 1.00 79.69 116 ILE A CA 1
ATOM 893 C C . ILE A 1 116 ? -7.281 1.637 6.658 1.00 79.69 116 ILE A C 1
ATOM 895 O O . ILE A 1 116 ? -7.570 1.906 7.829 1.00 79.69 116 ILE A O 1
ATOM 899 N N . ASN A 1 117 ? -8.181 1.705 5.678 1.00 84.12 117 ASN A N 1
ATOM 900 C CA . ASN A 1 117 ? -9.571 2.067 5.926 1.00 84.12 117 ASN A CA 1
ATOM 901 C C . ASN A 1 117 ? -10.270 1.003 6.781 1.00 84.12 117 ASN A C 1
ATOM 903 O O . ASN A 1 117 ? -10.866 1.327 7.813 1.00 84.12 117 ASN A O 1
ATOM 907 N N . ASP A 1 118 ? -10.096 -0.267 6.419 1.00 81.25 118 ASP A N 1
ATOM 908 C CA . ASP A 1 118 ? -10.592 -1.399 7.199 1.00 81.25 118 ASP A CA 1
ATOM 909 C C . ASP A 1 118 ? -10.006 -1.379 8.618 1.00 81.25 118 ASP A C 1
ATOM 911 O O . ASP A 1 118 ? -10.743 -1.499 9.603 1.00 81.25 118 ASP A O 1
ATOM 915 N N . TRP A 1 119 ? -8.695 -1.132 8.746 1.00 76.38 119 TRP A N 1
ATOM 916 C CA . TRP A 1 119 ? -8.018 -0.981 10.038 1.00 76.38 119 TRP A CA 1
ATOM 917 C C . TRP A 1 119 ? -8.665 0.102 10.910 1.00 76.38 119 TRP A C 1
ATOM 919 O O . TRP A 1 119 ? -8.975 -0.135 12.084 1.00 76.38 119 TRP A O 1
ATOM 929 N N . SER A 1 120 ? -8.896 1.287 10.337 1.00 81.62 120 SER A N 1
ATOM 930 C CA . SER A 1 120 ? -9.473 2.426 11.055 1.00 81.62 120 SER A CA 1
ATOM 931 C C . SER A 1 120 ? -10.892 2.121 11.524 1.00 81.62 120 SER A C 1
ATOM 933 O O . SER A 1 120 ? -11.249 2.430 12.664 1.00 81.62 120 SER A O 1
ATOM 935 N N . ASN A 1 121 ? -11.691 1.491 10.663 1.00 85.38 121 ASN A N 1
ATOM 936 C CA . ASN A 1 121 ? -13.090 1.207 10.938 1.00 85.38 121 ASN A CA 1
ATOM 937 C C . ASN A 1 121 ? -13.251 0.199 12.089 1.00 85.38 121 ASN A C 1
ATOM 939 O O . ASN A 1 121 ? -13.913 0.494 13.088 1.00 85.38 121 ASN A O 1
ATOM 943 N N . PHE A 1 122 ? -12.564 -0.947 12.029 1.00 81.06 122 PHE A N 1
ATOM 944 C CA . PHE A 1 122 ? -12.677 -1.970 13.076 1.00 81.06 122 PHE A CA 1
ATOM 945 C C . PHE A 1 122 ? -12.171 -1.493 14.441 1.00 81.06 122 PHE A C 1
ATOM 947 O O . PHE A 1 122 ? -12.799 -1.769 15.465 1.00 81.06 122 PHE A O 1
ATOM 954 N N . ASN A 1 123 ? -11.069 -0.738 14.480 1.00 82.06 123 ASN A N 1
ATOM 955 C CA . ASN A 1 123 ? -10.549 -0.213 15.743 1.00 82.06 123 ASN A CA 1
ATOM 956 C C . ASN A 1 123 ? -11.495 0.826 16.376 1.00 82.06 123 ASN A C 1
ATOM 958 O O . ASN A 1 123 ? -11.639 0.872 17.604 1.00 82.06 123 ASN A O 1
ATOM 962 N N . LYS A 1 124 ? -12.166 1.644 15.552 1.00 85.50 124 LYS A N 1
ATOM 963 C CA . LYS A 1 124 ? -13.194 2.587 16.018 1.00 85.50 124 LYS A CA 1
ATOM 964 C C . LYS A 1 124 ? -14.408 1.854 16.581 1.00 85.50 124 LYS A C 1
ATOM 966 O O . LYS A 1 124 ? -14.838 2.199 17.677 1.00 85.50 124 LYS A O 1
ATOM 971 N N . LEU A 1 125 ? -14.906 0.829 15.888 1.00 86.69 125 LEU A N 1
ATOM 972 C CA . LEU A 1 125 ? -16.048 0.028 16.343 1.00 86.69 125 LEU A CA 1
ATOM 973 C C . LEU A 1 125 ? -15.781 -0.661 17.691 1.00 86.69 125 LEU A C 1
ATOM 975 O O . LEU A 1 125 ? -16.598 -0.551 18.604 1.00 86.69 125 LEU A O 1
ATOM 979 N N . ASP A 1 126 ? -14.620 -1.297 17.858 1.00 84.12 126 ASP A N 1
ATOM 980 C CA . ASP A 1 126 ? -14.249 -1.968 19.115 1.00 84.12 126 ASP A CA 1
ATOM 981 C C . ASP A 1 126 ? -14.073 -0.965 20.275 1.00 84.12 126 ASP A C 1
ATOM 983 O O . ASP A 1 126 ? -14.497 -1.195 21.410 1.00 84.12 126 ASP A O 1
ATOM 987 N N . THR A 1 127 ? -13.507 0.212 19.985 1.00 86.12 127 THR A N 1
ATOM 988 C CA . THR A 1 127 ? -13.407 1.293 20.978 1.00 86.12 127 THR A CA 1
ATOM 989 C C . THR A 1 127 ? -14.776 1.817 21.386 1.00 86.12 127 THR A C 1
ATOM 991 O O . THR A 1 127 ? -15.030 1.987 22.578 1.00 86.12 127 THR A O 1
ATOM 994 N N . LEU A 1 128 ? -15.658 2.037 20.415 1.00 91.75 128 LEU A N 1
ATOM 995 C CA . LEU A 1 128 ? -17.012 2.525 20.640 1.00 91.75 128 LEU A CA 1
ATOM 996 C C . LEU A 1 128 ? -17.818 1.551 21.506 1.00 91.75 128 LEU A C 1
ATOM 998 O O . LEU A 1 128 ? -18.452 1.984 22.465 1.00 91.75 128 LEU A O 1
ATOM 1002 N N . TYR A 1 129 ? -17.713 0.247 21.246 1.00 90.00 129 TYR A N 1
ATOM 1003 C CA . TYR A 1 129 ? -18.368 -0.778 22.056 1.00 90.00 129 TYR A CA 1
ATOM 1004 C C . TYR A 1 129 ? -17.919 -0.748 23.527 1.00 90.00 129 TYR A C 1
ATOM 1006 O O . TYR A 1 129 ? -18.750 -0.753 24.434 1.00 90.00 129 TYR A O 1
ATOM 1014 N N . ILE A 1 130 ? -16.613 -0.638 23.796 1.00 89.69 130 ILE A N 1
ATOM 1015 C CA . ILE A 1 130 ? -16.107 -0.549 25.178 1.00 89.69 130 ILE A CA 1
ATOM 1016 C C . ILE A 1 130 ? -16.606 0.713 25.883 1.00 89.69 130 ILE A C 1
ATOM 1018 O O . ILE A 1 130 ? -17.004 0.646 27.047 1.00 89.69 130 ILE A O 1
ATOM 1022 N N . MET A 1 131 ? -16.605 1.853 25.190 1.00 90.19 131 MET A N 1
ATOM 1023 C CA . MET A 1 131 ? -17.108 3.106 25.758 1.00 90.19 131 MET A CA 1
ATOM 1024 C C . MET A 1 131 ? -18.605 3.011 26.077 1.00 90.19 131 MET A C 1
ATOM 1026 O O . MET A 1 131 ? -19.033 3.494 27.123 1.00 90.19 131 MET A O 1
ATOM 1030 N N . GLN A 1 132 ? -19.390 2.330 25.236 1.00 93.62 132 GLN A N 1
ATOM 1031 C CA . GLN A 1 132 ? -20.808 2.060 25.496 1.00 93.62 132 GLN A CA 1
ATOM 1032 C C . GLN A 1 132 ? -21.011 1.163 26.721 1.00 93.62 132 GLN A C 1
ATOM 1034 O O . GLN A 1 132 ? -21.827 1.490 27.581 1.00 93.62 132 GLN A O 1
ATOM 1039 N N . VAL A 1 133 ? -20.253 0.069 26.845 1.00 91.38 133 VAL A N 1
ATOM 1040 C CA . VAL A 1 133 ? -20.331 -0.824 28.015 1.00 91.38 133 VAL A CA 1
ATOM 1041 C C . VAL A 1 133 ? -19.982 -0.070 29.301 1.00 91.38 133 VAL A C 1
ATOM 1043 O O . VAL A 1 133 ? -20.704 -0.185 30.292 1.00 91.38 133 VAL A O 1
ATOM 1046 N N . LEU A 1 134 ? -18.927 0.753 29.283 1.00 91.44 134 LEU A N 1
ATOM 1047 C CA . LEU A 1 134 ? -18.563 1.592 30.426 1.00 91.44 134 LEU A CA 1
ATOM 1048 C C . LEU A 1 134 ? -19.665 2.596 30.765 1.00 91.44 134 LEU A C 1
ATOM 1050 O O . LEU A 1 134 ? -20.053 2.701 31.928 1.00 91.44 134 LEU A O 1
ATOM 1054 N N . PHE A 1 135 ? -20.219 3.281 29.767 1.00 95.38 135 PHE A N 1
ATOM 1055 C CA . PHE A 1 135 ? -21.299 4.241 29.975 1.00 95.38 135 PHE A CA 1
ATOM 1056 C C . PHE A 1 135 ? -22.545 3.594 30.602 1.00 95.38 135 PHE A C 1
ATOM 1058 O O . PHE A 1 135 ? -23.076 4.104 31.591 1.00 95.38 135 PHE A O 1
ATOM 1065 N N . VAL A 1 136 ? -22.978 2.438 30.087 1.00 95.38 136 VAL A N 1
ATOM 1066 C CA . VAL A 1 136 ? -24.115 1.683 30.643 1.00 95.38 136 VAL A CA 1
ATOM 1067 C C . VAL A 1 136 ? -23.815 1.225 32.071 1.00 95.38 136 VAL A C 1
ATOM 1069 O O . VAL A 1 136 ? -24.655 1.392 32.954 1.00 95.38 136 VAL A O 1
ATOM 1072 N N . SER A 1 137 ? -22.607 0.716 32.329 1.00 94.44 137 SER A N 1
ATOM 1073 C CA . SER A 1 137 ? -22.207 0.267 33.667 1.00 94.44 137 SER A CA 1
ATOM 1074 C C . SER A 1 137 ? -22.246 1.401 34.701 1.00 94.44 137 SER A C 1
ATOM 1076 O O . SER A 1 137 ? -22.834 1.239 35.771 1.00 94.44 137 SER A O 1
ATOM 1078 N N . LEU A 1 138 ? -21.709 2.576 34.356 1.00 94.19 138 LEU A N 1
ATOM 1079 C CA . LEU A 1 138 ? -21.715 3.759 35.216 1.00 94.19 138 LEU A CA 1
ATOM 1080 C C . LEU A 1 138 ? -23.128 4.307 35.422 1.00 94.19 138 LEU A C 1
ATOM 1082 O O . LEU A 1 138 ? -23.462 4.713 36.531 1.00 94.19 138 LEU A O 1
ATOM 1086 N N . SER A 1 139 ? -23.973 4.270 34.390 1.00 96.25 139 SER A N 1
ATOM 1087 C CA . SER A 1 139 ? -25.373 4.700 34.496 1.00 96.25 139 SER A CA 1
ATOM 1088 C C . SER A 1 139 ? -26.150 3.836 35.494 1.00 96.25 139 SER A C 1
ATOM 1090 O O . SER A 1 139 ? -26.858 4.365 36.350 1.00 96.25 139 SER A O 1
ATOM 1092 N N . ILE A 1 140 ? -25.968 2.511 35.444 1.00 95.25 140 ILE A N 1
ATOM 1093 C CA . ILE A 1 140 ? -26.610 1.584 36.388 1.00 95.25 140 ILE A CA 1
ATOM 1094 C C . ILE A 1 140 ? -26.110 1.836 37.816 1.00 95.25 140 ILE A C 1
ATOM 1096 O O . ILE A 1 140 ? -26.918 1.928 38.741 1.00 95.25 140 ILE A O 1
ATOM 1100 N N . VAL A 1 141 ? -24.796 1.993 38.006 1.00 95.38 141 VAL A N 1
ATOM 1101 C CA . VAL A 1 141 ? -24.216 2.298 39.325 1.00 95.38 141 VAL A CA 1
ATOM 1102 C C . VAL A 1 141 ? -24.717 3.646 39.854 1.00 95.38 141 VAL A C 1
ATOM 1104 O O . VAL A 1 141 ? -25.021 3.751 41.040 1.00 95.38 141 VAL A O 1
ATOM 1107 N N . GLY A 1 142 ? -24.876 4.654 38.992 1.00 95.88 142 GLY A N 1
ATOM 1108 C CA . GLY A 1 142 ? -25.438 5.957 39.356 1.00 95.88 142 GLY A CA 1
ATOM 1109 C C . GLY A 1 142 ? -26.878 5.861 39.864 1.00 95.88 142 GLY A C 1
ATOM 1110 O O . GLY A 1 142 ? -27.190 6.387 40.932 1.00 95.88 142 GLY A O 1
ATOM 1111 N N . ILE A 1 143 ? -27.740 5.119 39.159 1.00 96.06 143 ILE A N 1
ATOM 1112 C CA . ILE A 1 143 ? -29.125 4.865 39.597 1.00 96.06 143 ILE A CA 1
ATOM 1113 C C . ILE A 1 143 ? -29.139 4.117 40.939 1.00 96.06 143 ILE A C 1
ATOM 1115 O O . ILE A 1 143 ? -29.875 4.486 41.855 1.00 96.06 143 ILE A O 1
ATOM 1119 N N . MET A 1 144 ? -28.290 3.098 41.090 1.00 94.94 144 MET A N 1
ATOM 1120 C CA . MET A 1 144 ? -28.169 2.337 42.339 1.00 94.94 144 MET A CA 1
ATOM 1121 C C . MET A 1 144 ? -27.648 3.198 43.497 1.00 94.94 144 MET A C 1
ATOM 1123 O O . MET A 1 144 ? -28.110 3.055 44.627 1.00 94.94 144 MET A O 1
ATOM 1127 N N . SER A 1 145 ? -26.738 4.135 43.229 1.00 95.94 145 SER A N 1
ATOM 1128 C CA . SER A 1 145 ? -26.242 5.083 44.230 1.00 95.94 145 SER A CA 1
ATOM 1129 C C . SER A 1 145 ? -27.344 6.035 44.706 1.00 95.94 145 SER A C 1
ATOM 1131 O O . SER A 1 145 ? -27.437 6.301 45.903 1.00 95.94 145 SER A O 1
ATOM 1133 N N . PHE A 1 146 ? -28.221 6.488 43.807 1.00 96.94 146 PHE A N 1
ATOM 1134 C CA . PHE A 1 146 ? -29.389 7.292 44.174 1.00 96.94 146 PHE A CA 1
ATOM 1135 C C . PHE A 1 146 ? -30.402 6.504 45.026 1.00 96.94 146 PHE A C 1
ATOM 1137 O O . PHE A 1 146 ? -30.908 7.017 46.029 1.00 96.94 146 PHE A O 1
ATOM 1144 N N . LEU A 1 147 ? -30.665 5.241 44.671 1.00 96.25 147 LEU A N 1
ATOM 1145 C CA . LEU A 1 147 ? -31.524 4.340 45.452 1.00 96.25 147 LEU A CA 1
ATOM 1146 C C . LEU A 1 147 ? -30.975 4.112 46.868 1.00 96.25 147 LEU A C 1
ATOM 1148 O O . LEU A 1 147 ? -31.744 4.090 47.831 1.00 96.25 147 LEU A O 1
ATOM 1152 N N . LEU A 1 148 ? -29.652 3.979 46.997 1.00 96.75 148 LEU A N 1
ATOM 1153 C CA . LEU A 1 148 ? -28.975 3.864 48.286 1.00 96.75 148 LEU A CA 1
ATOM 1154 C C . LEU A 1 148 ? -29.111 5.155 49.106 1.00 96.75 148 LEU A C 1
ATOM 1156 O O . LEU A 1 148 ? -29.470 5.091 50.277 1.00 96.75 148 LEU A O 1
ATOM 1160 N N . ALA A 1 149 ? -28.889 6.322 48.492 1.00 96.31 149 ALA A N 1
ATOM 1161 C CA . ALA A 1 149 ? -29.040 7.618 49.160 1.00 96.31 149 ALA A CA 1
ATOM 1162 C C . ALA A 1 149 ? -30.476 7.867 49.659 1.00 96.31 149 ALA A C 1
ATOM 1164 O O . ALA A 1 149 ? -30.679 8.539 50.667 1.00 96.31 149 ALA A O 1
ATOM 1165 N N . SER A 1 150 ? -31.466 7.281 48.982 1.00 97.00 150 SER A N 1
ATOM 1166 C CA . SER A 1 150 ? -32.881 7.335 49.369 1.00 97.00 150 SER A CA 1
ATOM 1167 C C . SER A 1 150 ? -33.275 6.279 50.416 1.00 97.00 150 SER A C 1
ATOM 1169 O O . SER A 1 150 ? -34.455 6.168 50.740 1.00 97.00 150 SER A O 1
ATOM 1171 N N . ASN A 1 151 ? -32.325 5.483 50.929 1.00 96.06 151 ASN A N 1
ATOM 1172 C CA . ASN A 1 151 ? -32.558 4.340 51.827 1.00 96.06 151 ASN A CA 1
ATOM 1173 C C . ASN A 1 151 ? -33.542 3.284 51.277 1.00 96.06 151 ASN A C 1
ATOM 1175 O O . ASN A 1 151 ? -34.138 2.528 52.043 1.00 96.06 151 ASN A O 1
ATOM 1179 N N . LEU A 1 152 ? -33.712 3.199 49.951 1.00 96.88 152 LEU A N 1
ATOM 1180 C CA . LEU A 1 152 ? -34.588 2.204 49.313 1.00 96.88 152 LEU A CA 1
ATOM 1181 C C . LEU A 1 152 ? -33.920 0.828 49.194 1.00 96.88 152 LEU A C 1
ATOM 1183 O O . LEU A 1 152 ? -34.605 -0.187 49.083 1.00 96.88 152 LEU A O 1
ATOM 1187 N N . ILE A 1 153 ? -32.585 0.786 49.212 1.00 97.12 153 ILE A N 1
ATOM 1188 C CA . ILE A 1 153 ? -31.788 -0.444 49.146 1.00 97.12 153 ILE A CA 1
ATOM 1189 C C . ILE A 1 153 ? -30.738 -0.475 50.258 1.00 97.12 153 ILE A C 1
ATOM 1191 O O . ILE A 1 153 ? -30.266 0.560 50.719 1.00 97.12 153 ILE A O 1
ATOM 1195 N N . ASN A 1 154 ? -30.342 -1.682 50.666 1.00 96.19 154 ASN A N 1
ATOM 1196 C CA . ASN A 1 154 ? -29.294 -1.885 51.665 1.00 96.19 154 ASN A CA 1
ATOM 1197 C C . ASN A 1 154 ? -27.889 -1.737 51.041 1.00 96.19 154 ASN A C 1
ATOM 1199 O O . ASN A 1 154 ? -27.666 -2.120 49.887 1.00 96.19 154 ASN A O 1
ATOM 1203 N N . GLN A 1 155 ? -26.921 -1.261 51.829 1.00 94.81 155 GLN A N 1
ATOM 1204 C CA . GLN A 1 155 ? -25.512 -1.105 51.444 1.00 94.81 155 GLN A CA 1
ATOM 1205 C C . GLN A 1 155 ? -24.902 -2.410 50.908 1.00 94.81 155 GLN A C 1
ATOM 1207 O O . GLN A 1 155 ? -24.099 -2.391 49.974 1.00 94.81 155 GLN A O 1
ATOM 1212 N N . SER A 1 156 ? -25.288 -3.553 51.483 1.00 95.81 156 SER A N 1
ATOM 1213 C CA . SER A 1 156 ? -24.813 -4.874 51.058 1.00 95.81 156 SER A CA 1
ATOM 1214 C C . SER A 1 156 ? -25.226 -5.204 49.621 1.00 95.81 156 SER A C 1
ATOM 1216 O O . SER A 1 156 ? -24.390 -5.627 48.823 1.00 95.81 156 SER A O 1
ATOM 1218 N N . LEU A 1 157 ? -26.490 -4.947 49.271 1.00 95.06 157 LEU A N 1
ATOM 1219 C CA . LEU A 1 157 ? -27.027 -5.154 47.927 1.00 95.06 157 LEU A CA 1
ATOM 1220 C C . LEU A 1 157 ? -26.345 -4.222 46.915 1.00 95.06 157 LEU A C 1
ATOM 1222 O O . LEU A 1 157 ? -25.916 -4.674 45.853 1.00 95.06 157 LEU A O 1
ATOM 1226 N N . PHE A 1 158 ? -26.189 -2.941 47.267 1.00 96.44 158 PHE A N 1
ATOM 1227 C CA . PHE A 1 158 ? -25.487 -1.961 46.434 1.00 96.44 158 PHE A CA 1
ATOM 1228 C C . PHE A 1 158 ? -24.044 -2.390 46.134 1.00 96.44 158 PHE A C 1
ATOM 1230 O O . PHE A 1 158 ? -23.620 -2.377 44.975 1.00 96.44 158 PHE A O 1
ATOM 1237 N N . SER A 1 159 ? -23.302 -2.794 47.171 1.00 95.00 159 SER A N 1
ATOM 1238 C CA . SER A 1 159 ? -21.906 -3.220 47.047 1.00 95.00 159 SER A CA 1
ATOM 1239 C C . SER A 1 159 ? -21.777 -4.470 46.175 1.00 95.00 159 SER A C 1
ATOM 1241 O O . SER A 1 159 ? -20.965 -4.497 45.252 1.00 95.00 159 SER A O 1
ATOM 1243 N N . PHE A 1 160 ? -22.636 -5.472 46.392 1.00 96.50 160 PHE A N 1
ATOM 1244 C CA . PHE A 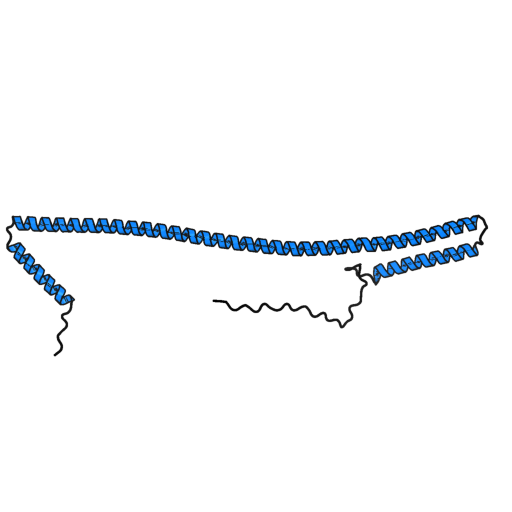1 160 ? -22.628 -6.713 45.615 1.00 96.50 160 PHE A CA 1
ATOM 1245 C C . PHE A 1 160 ? -22.891 -6.479 44.119 1.00 96.50 160 PHE A C 1
ATOM 1247 O O . PHE A 1 160 ? -22.153 -6.989 43.269 1.00 96.50 160 PHE A O 1
ATOM 1254 N N . VAL A 1 161 ? -23.913 -5.684 43.780 1.00 95.69 161 VAL A N 1
ATOM 1255 C CA . VAL A 1 161 ? -24.253 -5.399 42.376 1.00 95.69 161 VAL A CA 1
ATOM 1256 C C . VAL A 1 161 ? -23.182 -4.532 41.718 1.00 95.69 161 VAL A C 1
ATOM 1258 O O . VAL A 1 161 ? -22.727 -4.859 40.622 1.00 95.69 161 VAL A O 1
ATOM 1261 N N . SER A 1 162 ? -22.722 -3.474 42.392 1.00 95.44 162 SER A N 1
ATOM 1262 C CA . SER A 1 162 ? -21.674 -2.594 41.857 1.00 95.44 162 SER A CA 1
ATOM 1263 C C . SER A 1 162 ? -20.366 -3.350 41.624 1.00 95.44 162 SER A C 1
ATOM 1265 O O . SER A 1 162 ? -19.740 -3.188 40.578 1.00 95.44 162 SER A O 1
ATOM 1267 N N . PHE A 1 163 ? -19.984 -4.234 42.551 1.00 96.19 163 PHE A N 1
ATOM 1268 C CA . PHE A 1 163 ? -18.814 -5.094 42.393 1.00 96.19 163 PHE A CA 1
ATOM 1269 C C . PHE A 1 163 ? -18.966 -6.059 41.213 1.00 96.19 163 PHE A C 1
ATOM 1271 O O . PHE A 1 163 ? -18.045 -6.196 40.410 1.00 96.19 163 PHE A O 1
ATOM 1278 N N . SER A 1 164 ? -20.136 -6.685 41.061 1.00 95.38 164 SER A N 1
ATOM 1279 C CA . SER A 1 164 ? -20.407 -7.608 39.951 1.00 95.38 164 SER A CA 1
ATOM 1280 C C . SER A 1 164 ? -20.313 -6.910 38.590 1.00 95.38 164 SER A C 1
ATOM 1282 O O . SER A 1 164 ? -19.685 -7.429 37.666 1.00 95.38 164 SER A O 1
ATOM 1284 N N . ILE A 1 165 ? -20.875 -5.703 38.473 1.00 95.25 165 ILE A N 1
ATOM 1285 C CA . ILE A 1 165 ? -20.795 -4.883 37.255 1.00 95.25 165 ILE A CA 1
ATOM 1286 C C . ILE A 1 165 ? -19.343 -4.479 36.967 1.00 95.25 165 ILE A C 1
ATOM 1288 O O . ILE A 1 165 ? -18.877 -4.619 35.833 1.00 95.25 165 ILE A O 1
ATOM 1292 N N . ALA A 1 166 ? -18.608 -4.026 37.987 1.00 93.44 166 ALA A N 1
ATOM 1293 C CA . ALA A 1 166 ? -17.201 -3.659 37.846 1.00 93.44 166 ALA A CA 1
ATOM 1294 C C . ALA A 1 166 ? -16.340 -4.853 37.400 1.00 93.44 166 ALA A C 1
ATOM 1296 O O . ALA A 1 166 ? -15.492 -4.708 36.520 1.00 93.44 166 ALA A O 1
ATOM 1297 N N . LEU A 1 167 ? -16.592 -6.047 37.944 1.00 95.38 167 LEU A N 1
ATOM 1298 C CA . LEU A 1 167 ? -15.887 -7.272 37.570 1.00 95.38 167 LEU A CA 1
ATOM 1299 C C . LEU A 1 167 ? -16.108 -7.622 36.094 1.00 95.38 167 LEU A C 1
ATOM 1301 O O . LEU A 1 167 ? -15.146 -7.932 35.388 1.00 95.38 167 LEU A O 1
ATOM 1305 N N . VAL A 1 168 ? -17.347 -7.521 35.602 1.00 93.06 168 VAL A N 1
ATOM 1306 C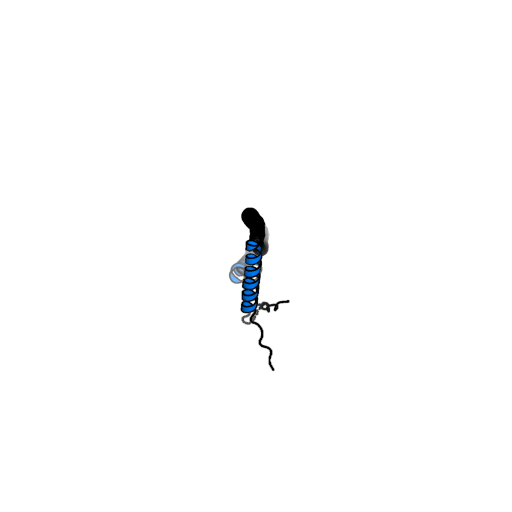 CA . VAL A 1 168 ? -17.659 -7.742 34.180 1.00 93.06 168 VAL A CA 1
ATOM 1307 C C . VAL A 1 168 ? -16.960 -6.705 33.295 1.00 93.06 168 VAL A C 1
ATOM 1309 O O . VAL A 1 168 ? -16.359 -7.075 32.283 1.00 93.06 168 VAL A O 1
ATOM 1312 N N . ALA A 1 169 ? -16.966 -5.426 33.682 1.00 91.69 169 ALA A N 1
ATOM 1313 C CA . ALA A 1 169 ? -16.280 -4.370 32.935 1.00 91.69 169 ALA A CA 1
ATOM 1314 C C . ALA A 1 169 ? -14.759 -4.608 32.856 1.00 91.69 169 ALA A C 1
ATOM 1316 O O . ALA A 1 169 ? -14.164 -4.504 31.780 1.00 91.69 169 ALA A O 1
ATOM 1317 N N . ILE A 1 170 ? -14.131 -5.004 33.968 1.00 92.81 170 ILE A N 1
ATOM 1318 C CA . ILE A 1 170 ? -12.702 -5.345 34.017 1.00 92.81 170 ILE A CA 1
ATOM 1319 C C . ILE A 1 170 ? -12.404 -6.568 33.142 1.00 92.81 170 ILE A C 1
ATOM 1321 O O . ILE A 1 170 ? -11.452 -6.545 32.361 1.00 92.81 170 ILE A O 1
ATOM 1325 N N . MET A 1 171 ? -13.226 -7.618 33.215 1.00 93.19 171 MET A N 1
ATOM 1326 C CA . MET A 1 171 ? -13.074 -8.805 32.366 1.00 93.19 171 MET A CA 1
ATOM 1327 C C . MET A 1 171 ? -13.120 -8.452 30.876 1.00 93.19 171 MET A C 1
ATOM 1329 O O . MET A 1 171 ? -12.286 -8.933 30.107 1.00 93.19 171 MET A O 1
ATOM 1333 N N . MET A 1 172 ? -14.028 -7.564 30.467 1.00 91.06 172 MET A N 1
ATOM 1334 C CA . MET A 1 172 ? -14.108 -7.084 29.082 1.00 91.06 172 MET A CA 1
ATOM 1335 C C . MET A 1 172 ? -12.843 -6.325 28.657 1.00 91.06 172 MET A C 1
ATOM 1337 O O . MET A 1 172 ? -12.318 -6.566 27.566 1.00 91.06 172 MET A O 1
ATOM 1341 N N . LEU A 1 173 ? -12.293 -5.474 29.530 1.00 89.75 173 LEU A N 1
ATOM 1342 C CA . LEU A 1 173 ? -11.023 -4.783 29.273 1.00 89.75 173 LEU A CA 1
ATOM 1343 C C . LEU A 1 173 ? -9.851 -5.763 29.133 1.00 89.75 173 LEU A C 1
ATOM 1345 O O . LEU A 1 173 ? -9.040 -5.617 28.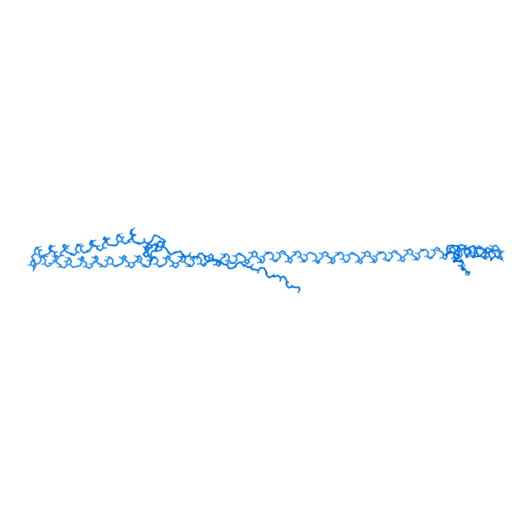215 1.00 89.75 173 LEU A O 1
ATOM 1349 N N . ILE A 1 174 ? -9.780 -6.792 29.983 1.00 92.50 174 ILE A N 1
ATOM 1350 C CA . ILE A 1 174 ? -8.746 -7.837 29.907 1.00 92.50 174 ILE A CA 1
ATOM 1351 C C . ILE A 1 174 ? -8.861 -8.619 28.597 1.00 92.50 174 ILE A C 1
ATOM 1353 O O . ILE A 1 174 ? -7.848 -8.864 27.935 1.00 92.50 174 ILE A O 1
ATOM 1357 N N . ILE A 1 175 ? -10.078 -9.002 28.197 1.00 89.50 175 ILE A N 1
ATOM 1358 C CA . ILE A 1 175 ? -10.315 -9.715 26.935 1.00 89.50 175 ILE A CA 1
ATOM 1359 C C . ILE A 1 175 ? -9.837 -8.867 25.758 1.00 89.50 175 ILE A C 1
ATOM 1361 O O . ILE A 1 175 ? -9.100 -9.376 24.910 1.00 89.50 175 ILE A O 1
ATOM 1365 N N . ARG A 1 176 ? -10.174 -7.574 25.733 1.00 87.06 176 ARG A N 1
ATOM 1366 C CA . ARG A 1 176 ? -9.718 -6.665 24.676 1.00 87.06 176 ARG A CA 1
ATOM 1367 C C . ARG A 1 176 ? -8.207 -6.492 24.671 1.00 87.06 176 ARG A C 1
ATOM 1369 O O . ARG A 1 176 ? -7.588 -6.582 23.609 1.00 87.06 176 ARG A O 1
ATOM 1376 N N . TRP A 1 177 ? -7.597 -6.281 25.834 1.00 86.94 177 TRP A N 1
ATOM 1377 C CA . TRP A 1 177 ? -6.145 -6.162 25.960 1.00 86.94 177 TRP A CA 1
ATOM 1378 C C . TRP A 1 177 ? -5.442 -7.422 25.439 1.00 86.94 177 TRP A C 1
ATOM 1380 O O . TRP A 1 177 ? -4.522 -7.343 24.621 1.00 86.94 177 TRP A O 1
ATOM 1390 N N . ARG A 1 178 ? -5.937 -8.604 25.823 1.00 87.88 178 ARG A N 1
ATOM 1391 C CA . ARG A 1 178 ? -5.403 -9.890 25.361 1.00 87.88 178 ARG A CA 1
ATOM 1392 C C . ARG A 1 178 ? -5.619 -10.094 23.863 1.00 87.88 178 ARG A C 1
ATOM 1394 O O . ARG A 1 178 ? -4.722 -10.600 23.188 1.00 87.88 178 ARG A O 1
ATOM 1401 N N . TYR A 1 179 ? -6.780 -9.718 23.332 1.00 83.25 179 TYR A N 1
ATOM 1402 C CA . TYR A 1 179 ? -7.058 -9.790 21.899 1.00 83.25 179 TYR A CA 1
ATOM 1403 C C . TYR A 1 179 ? -6.075 -8.918 21.109 1.00 83.25 179 TYR A C 1
ATOM 1405 O O . TYR A 1 179 ? -5.407 -9.416 20.203 1.00 83.25 179 TYR A O 1
ATOM 1413 N N . THR A 1 180 ? -5.907 -7.670 21.543 1.00 80.44 180 THR A N 1
ATOM 1414 C CA . THR A 1 180 ? -5.031 -6.651 20.946 1.00 80.44 180 THR A CA 1
ATOM 1415 C C . THR A 1 180 ? -3.561 -7.076 20.939 1.00 80.44 180 THR A C 1
ATOM 1417 O O . THR A 1 180 ? -2.898 -6.933 19.913 1.00 80.44 180 THR A O 1
ATOM 1420 N N . ASN A 1 181 ? -3.059 -7.631 22.048 1.00 81.94 181 ASN A N 1
ATOM 1421 C CA . ASN A 1 181 ? -1.630 -7.925 22.210 1.00 81.94 181 ASN A CA 1
ATOM 1422 C C . ASN A 1 181 ? -1.223 -9.341 21.785 1.00 81.94 181 ASN A C 1
ATOM 1424 O O . ASN A 1 181 ? -0.106 -9.546 21.313 1.00 81.94 181 ASN A O 1
ATOM 1428 N N . VAL A 1 182 ? -2.098 -10.336 21.961 1.00 80.31 182 VAL A N 1
ATOM 1429 C CA . VAL A 1 182 ? -1.729 -11.751 21.778 1.00 80.31 182 VAL A CA 1
ATOM 1430 C C . VAL A 1 182 ? -2.297 -12.325 20.486 1.00 80.31 182 VAL A C 1
ATOM 1432 O O . VAL A 1 182 ? -1.579 -12.998 19.745 1.00 80.31 182 VAL A O 1
ATOM 1435 N N . ARG A 1 183 ? -3.591 -12.106 20.224 1.00 74.88 183 ARG A N 1
ATOM 1436 C CA . ARG A 1 183 ? -4.306 -12.796 19.136 1.00 74.88 183 ARG A CA 1
ATOM 1437 C C . ARG A 1 183 ? -4.358 -12.017 17.829 1.00 74.88 183 ARG A C 1
ATOM 1439 O O . ARG A 1 183 ? -4.481 -12.649 16.783 1.00 74.88 183 ARG A O 1
ATOM 1446 N N . ARG A 1 184 ? -4.271 -10.691 17.866 1.00 73.50 184 ARG A N 1
ATOM 1447 C CA . ARG A 1 184 ? -4.332 -9.854 16.667 1.00 73.50 184 ARG A CA 1
ATOM 1448 C C . ARG A 1 184 ? -3.019 -9.913 15.890 1.00 73.50 184 ARG A C 1
ATOM 1450 O O . ARG A 1 184 ? -1.936 -9.874 16.481 1.00 73.50 184 ARG A O 1
ATOM 1457 N N . ASP A 1 185 ? -3.108 -10.047 14.570 1.00 73.50 185 ASP A N 1
ATOM 1458 C CA . ASP A 1 185 ? -1.940 -9.927 13.699 1.00 73.50 185 ASP A CA 1
ATOM 1459 C C . ASP A 1 185 ? -1.491 -8.459 13.649 1.00 73.50 185 ASP A C 1
ATOM 1461 O O . ASP A 1 185 ? -2.314 -7.558 13.513 1.00 73.50 185 ASP A O 1
ATOM 1465 N N . GLY A 1 186 ? -0.187 -8.217 13.806 1.00 65.88 186 GLY A N 1
ATOM 1466 C CA . GLY A 1 186 ? 0.388 -6.872 13.752 1.00 65.88 186 GLY A CA 1
ATOM 1467 C C . GLY A 1 186 ? 0.431 -6.310 12.332 1.00 65.88 186 GLY A C 1
ATOM 1468 O O . GLY A 1 186 ? 0.474 -5.091 12.182 1.00 65.88 186 GLY A O 1
ATOM 1469 N N . ARG A 1 187 ? 0.382 -7.186 11.315 1.00 64.81 187 ARG A N 1
ATOM 1470 C CA . ARG A 1 187 ? 0.354 -6.812 9.896 1.00 64.81 187 ARG A CA 1
ATOM 1471 C C . ARG A 1 187 ? -1.079 -6.717 9.370 1.00 64.81 187 ARG A C 1
ATOM 1473 O O . ARG A 1 187 ? -1.465 -5.654 8.921 1.00 64.81 187 ARG A O 1
ATOM 1480 N N . TYR A 1 188 ? -1.885 -7.772 9.523 1.00 63.44 188 TYR A N 1
ATOM 1481 C CA . TYR A 1 188 ? -3.272 -7.825 9.031 1.00 63.44 188 TYR A CA 1
ATOM 1482 C C . TYR A 1 188 ? -4.286 -7.776 10.182 1.00 63.44 188 TYR A C 1
ATOM 1484 O O . TYR A 1 188 ? -4.775 -8.805 10.638 1.00 63.44 188 TYR A O 1
ATOM 1492 N N . TRP A 1 189 ? -4.628 -6.580 10.666 1.00 58.22 189 TRP A N 1
ATOM 1493 C CA . TRP A 1 189 ? -5.405 -6.410 11.910 1.00 58.22 189 TRP A CA 1
ATOM 1494 C C . TRP A 1 189 ? -6.857 -6.909 11.854 1.00 58.22 189 TRP A C 1
ATOM 1496 O O . TRP A 1 189 ? -7.472 -7.098 12.903 1.00 58.22 189 TRP A O 1
ATOM 1506 N N . HIS A 1 190 ? -7.391 -7.152 10.655 1.00 61.09 190 HIS A N 1
ATOM 1507 C CA . HIS A 1 190 ? -8.691 -7.795 10.447 1.00 61.09 190 HIS A CA 1
ATOM 1508 C C . HIS A 1 190 ? -8.625 -9.330 10.584 1.00 61.09 190 HIS A C 1
ATOM 1510 O O . HIS A 1 190 ? -9.659 -9.994 10.599 1.00 61.09 190 HIS A O 1
ATOM 1516 N N . LYS A 1 191 ? -7.422 -9.914 10.694 1.00 65.62 191 LYS A N 1
ATOM 1517 C CA . LYS A 1 191 ? -7.210 -11.356 10.854 1.00 65.62 191 LYS A CA 1
ATOM 1518 C C . LYS A 1 191 ? -6.703 -11.665 12.259 1.00 65.62 191 LYS A C 1
ATOM 1520 O O . LYS A 1 191 ? -5.783 -11.038 12.787 1.00 65.62 191 LYS A O 1
ATOM 1525 N N . ALA A 1 192 ? -7.282 -12.698 12.862 1.00 64.00 192 ALA A N 1
ATOM 1526 C CA . ALA A 1 192 ? -6.631 -13.363 13.977 1.00 64.00 192 ALA A CA 1
ATOM 1527 C C . ALA A 1 192 ? -5.322 -13.992 13.475 1.00 64.00 192 ALA A C 1
ATOM 1529 O O . ALA A 1 192 ? -5.262 -14.481 12.343 1.00 64.00 192 ALA A O 1
ATOM 1530 N N . LYS A 1 193 ? -4.284 -14.029 14.319 1.00 64.81 193 LYS A N 1
ATOM 1531 C CA . LYS A 1 193 ? -3.101 -14.864 14.082 1.00 64.81 193 LYS A CA 1
ATOM 1532 C C . LYS A 1 193 ? -3.542 -16.325 14.069 1.00 64.81 193 LYS A C 1
ATOM 1534 O O . LYS A 1 193 ? -3.523 -17.005 15.096 1.00 64.81 193 LYS A O 1
ATOM 1539 N N . PH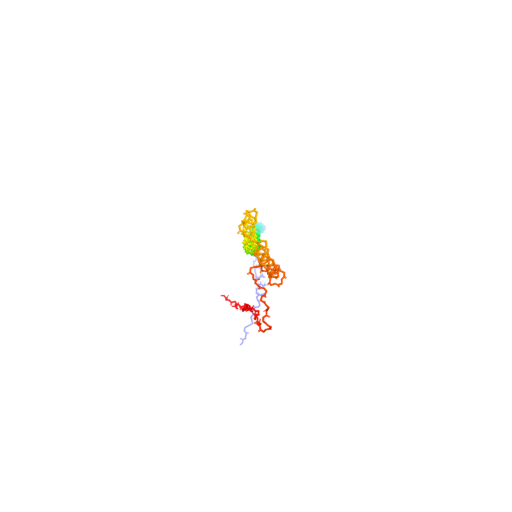E A 1 194 ? -3.942 -16.825 12.909 1.00 61.91 194 PHE A N 1
ATOM 1540 C CA . PHE A 1 194 ? -4.025 -18.255 12.690 1.00 61.91 194 PHE A CA 1
ATOM 1541 C C . PHE A 1 194 ? -2.582 -18.752 12.654 1.00 61.91 194 PHE A C 1
ATOM 1543 O O . PHE A 1 194 ? -1.803 -18.352 11.787 1.00 61.91 194 PHE A O 1
ATOM 1550 N N . ARG A 1 195 ? -2.183 -19.571 13.637 1.00 57.94 195 ARG A N 1
ATOM 1551 C CA . ARG A 1 195 ? -0.918 -20.307 13.533 1.00 57.94 195 ARG A CA 1
ATOM 1552 C C . ARG A 1 195 ? -0.966 -21.033 12.191 1.00 57.94 195 ARG A C 1
ATOM 1554 O O . ARG A 1 195 ? -1.894 -21.811 11.977 1.00 57.94 195 ARG A O 1
ATOM 1561 N N . ARG A 1 196 ? -0.014 -20.754 11.291 1.00 55.09 196 ARG A N 1
ATOM 1562 C CA . ARG A 1 196 ? 0.154 -21.558 10.075 1.00 55.09 196 ARG A CA 1
ATOM 1563 C C . ARG A 1 196 ? 0.213 -23.010 10.535 1.00 55.09 196 ARG A C 1
ATOM 1565 O O . ARG A 1 196 ? 1.042 -23.339 11.385 1.00 55.09 196 ARG A O 1
ATOM 1572 N N . GLN A 1 197 ? -0.709 -23.843 10.056 1.00 56.41 197 GLN A N 1
ATOM 1573 C CA . GLN A 1 197 ? -0.578 -25.274 10.277 1.00 56.41 197 GLN A CA 1
ATOM 1574 C C . GLN A 1 197 ? 0.771 -25.680 9.668 1.00 56.41 197 GLN A C 1
ATOM 1576 O O . GLN A 1 197 ? 1.064 -25.251 8.550 1.00 56.41 197 GLN A O 1
ATOM 1581 N N . PRO A 1 198 ? 1.613 -26.447 10.379 1.00 55.94 198 PRO A N 1
ATOM 1582 C CA . PRO A 1 198 ? 2.991 -26.710 9.958 1.00 55.94 198 PRO A CA 1
ATOM 1583 C C . PRO A 1 198 ? 3.114 -27.396 8.584 1.00 55.94 198 PRO A C 1
ATOM 1585 O O . PRO A 1 198 ? 4.203 -27.417 8.027 1.00 55.94 198 PRO A O 1
ATOM 1588 N N . ASN A 1 199 ? 2.012 -27.892 8.007 1.00 56.22 199 ASN A N 1
ATOM 1589 C CA . ASN A 1 199 ? 2.024 -28.742 6.817 1.00 56.22 199 ASN A CA 1
ATOM 1590 C C . ASN A 1 199 ? 1.286 -28.169 5.596 1.00 56.22 199 ASN A C 1
ATOM 1592 O O . ASN A 1 199 ? 1.145 -28.872 4.600 1.00 56.22 199 ASN A O 1
ATOM 1596 N N . THR A 1 200 ? 0.821 -26.917 5.609 1.00 54.88 200 THR A N 1
ATOM 1597 C CA . THR A 1 200 ? 0.283 -26.310 4.379 1.00 54.88 200 THR A CA 1
ATOM 1598 C C . THR A 1 200 ? 1.421 -25.667 3.591 1.00 54.88 200 THR A C 1
ATOM 1600 O O . THR A 1 200 ? 1.628 -24.453 3.659 1.00 54.88 200 THR A O 1
ATOM 1603 N N . TYR A 1 201 ? 2.184 -26.494 2.872 1.00 54.81 201 TYR A N 1
ATOM 1604 C CA . TYR A 1 201 ? 3.043 -26.032 1.783 1.00 54.81 201 TYR A CA 1
ATOM 1605 C C . TYR A 1 201 ? 2.134 -25.447 0.700 1.00 54.81 201 TYR A C 1
ATOM 1607 O O . TYR A 1 201 ? 1.474 -26.173 -0.038 1.00 54.81 201 TYR A O 1
ATOM 1615 N N . ILE A 1 202 ? 2.062 -24.121 0.630 1.00 60.22 202 ILE A N 1
ATOM 1616 C CA . ILE A 1 202 ? 1.506 -23.450 -0.541 1.00 60.22 202 ILE A CA 1
ATOM 1617 C C . ILE A 1 202 ? 2.619 -23.537 -1.581 1.00 60.22 202 ILE A C 1
ATOM 1619 O O . ILE A 1 202 ? 3.634 -22.853 -1.443 1.00 60.22 202 ILE A O 1
ATOM 1623 N N . ALA A 1 203 ? 2.485 -24.451 -2.543 1.00 57.97 203 ALA A N 1
ATOM 1624 C CA . ALA A 1 203 ? 3.425 -24.550 -3.650 1.00 57.97 203 ALA A CA 1
ATOM 1625 C C . ALA A 1 203 ? 3.538 -23.167 -4.306 1.00 57.97 203 ALA A C 1
ATOM 1627 O O . ALA A 1 203 ? 2.527 -22.553 -4.652 1.00 57.97 203 ALA A O 1
ATOM 1628 N N . SER A 1 204 ? 4.761 -22.648 -4.413 1.00 58.41 204 SER A N 1
ATOM 1629 C CA . SER A 1 204 ? 5.031 -21.425 -5.161 1.00 58.41 204 SER A CA 1
ATOM 1630 C C . SER A 1 204 ? 4.534 -21.633 -6.585 1.00 58.41 204 SER A C 1
ATOM 1632 O O . SER A 1 204 ? 4.964 -22.585 -7.235 1.00 58.41 204 SER A O 1
ATOM 1634 N N . ALA A 1 205 ? 3.617 -20.779 -7.042 1.00 61.91 205 ALA A N 1
ATOM 1635 C CA . ALA A 1 205 ? 3.114 -20.823 -8.404 1.00 61.91 205 ALA A CA 1
ATOM 1636 C C . ALA A 1 205 ? 4.302 -20.728 -9.370 1.00 61.91 205 ALA A C 1
ATOM 1638 O O . ALA A 1 205 ? 4.948 -19.686 -9.471 1.00 61.91 205 ALA A O 1
ATOM 1639 N N . SER A 1 206 ? 4.630 -21.837 -10.031 1.00 67.75 206 SER A N 1
ATOM 1640 C CA . SER A 1 206 ? 5.590 -21.835 -11.125 1.00 67.75 206 SER A CA 1
ATOM 1641 C C . SER A 1 206 ? 4.874 -21.274 -12.344 1.00 67.75 206 SER A C 1
ATOM 1643 O O . SER A 1 206 ? 4.000 -21.938 -12.907 1.00 67.75 206 SER A O 1
ATOM 1645 N N . CYS A 1 207 ? 5.205 -20.049 -12.738 1.00 67.69 207 CYS A N 1
ATOM 1646 C CA . CYS A 1 207 ? 4.784 -19.549 -14.038 1.00 67.69 207 CYS A CA 1
ATOM 1647 C C . CYS A 1 207 ? 5.390 -20.456 -15.123 1.00 67.69 207 CYS A C 1
ATOM 1649 O O . CYS A 1 207 ? 6.580 -20.776 -15.025 1.00 67.69 207 CYS A O 1
ATOM 1651 N N . PRO A 1 208 ? 4.612 -20.901 -16.127 1.00 71.50 208 PRO A N 1
ATOM 1652 C CA . PRO A 1 208 ? 5.167 -21.664 -17.236 1.00 71.50 208 PRO A CA 1
ATOM 1653 C C . PRO A 1 208 ? 6.216 -20.802 -17.943 1.00 71.50 208 PRO A C 1
ATOM 1655 O O . PRO A 1 208 ? 5.932 -19.674 -18.346 1.00 71.50 208 PRO A O 1
ATOM 1658 N N . SER A 1 209 ? 7.443 -21.314 -18.042 1.00 65.00 209 SER A N 1
ATOM 1659 C CA . SER A 1 209 ? 8.502 -20.687 -18.824 1.00 65.00 209 SER A CA 1
ATOM 1660 C C . SER A 1 209 ? 8.055 -20.632 -20.276 1.00 65.00 209 SER A C 1
ATOM 1662 O O . SER A 1 209 ? 7.699 -21.661 -20.847 1.00 65.00 209 SER A O 1
ATOM 1664 N N . THR A 1 210 ? 8.066 -19.431 -20.841 1.00 59.53 210 THR A N 1
ATOM 1665 C CA . THR A 1 210 ? 7.802 -19.137 -22.244 1.00 59.53 210 THR A CA 1
ATOM 1666 C C . THR A 1 210 ? 8.688 -20.029 -23.114 1.00 59.53 210 THR A C 1
ATOM 1668 O O . THR A 1 210 ? 9.880 -19.769 -23.273 1.00 59.53 210 THR A O 1
ATOM 1671 N N . GLU A 1 211 ? 8.130 -21.117 -23.645 1.00 56.34 211 GLU A N 1
ATOM 1672 C CA . GLU A 1 211 ? 8.764 -21.851 -24.732 1.00 56.34 211 GLU A CA 1
ATOM 1673 C C . GLU A 1 211 ? 8.828 -20.895 -25.921 1.00 56.34 211 GLU A C 1
ATOM 1675 O O . GLU A 1 211 ? 7.813 -20.376 -26.390 1.00 56.34 211 GLU A O 1
ATOM 1680 N N . ALA A 1 212 ? 10.058 -20.590 -26.331 1.00 53.22 212 ALA A N 1
ATOM 1681 C CA . ALA A 1 212 ? 10.352 -19.764 -27.481 1.00 53.22 212 ALA A CA 1
ATOM 1682 C C . ALA A 1 212 ? 9.578 -20.297 -28.689 1.00 53.22 212 ALA A C 1
ATOM 1684 O O . ALA A 1 212 ? 9.807 -21.424 -29.122 1.00 53.22 212 ALA A O 1
ATOM 1685 N N . VAL A 1 213 ? 8.674 -19.477 -29.226 1.00 56.78 213 VAL A N 1
ATOM 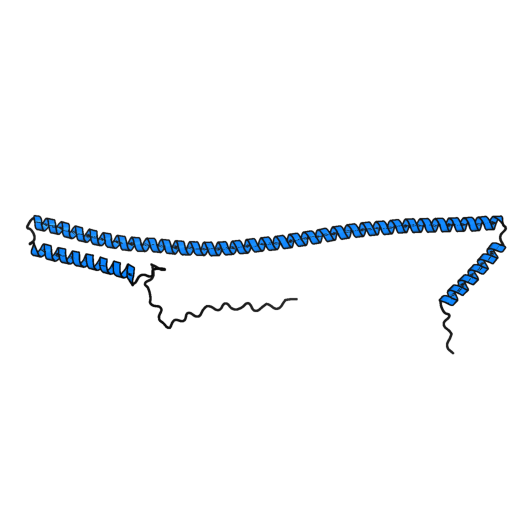1686 C CA . VAL A 1 213 ? 8.062 -19.702 -30.534 1.00 56.78 213 VAL A CA 1
ATOM 1687 C C . VAL A 1 213 ? 9.212 -19.757 -31.546 1.00 56.78 213 VAL A C 1
ATOM 1689 O O . VAL A 1 213 ? 9.875 -18.735 -31.746 1.00 56.78 213 VAL A O 1
ATOM 1692 N N . PRO A 1 214 ? 9.520 -20.920 -32.152 1.00 50.81 214 PRO A N 1
ATOM 1693 C CA . PRO A 1 214 ? 10.536 -20.978 -33.185 1.00 50.81 214 PRO A CA 1
ATOM 1694 C C . PRO A 1 214 ? 9.989 -20.240 -34.407 1.00 50.81 214 PRO A C 1
ATOM 1696 O O . PRO A 1 214 ? 8.829 -20.411 -34.779 1.00 50.81 214 PRO A O 1
ATOM 1699 N N . GLY A 1 215 ? 10.829 -19.370 -34.966 1.00 50.12 215 GLY A N 1
ATOM 1700 C CA . GLY A 1 215 ? 10.476 -18.391 -35.985 1.00 50.12 215 GLY A CA 1
ATOM 1701 C C . GLY A 1 215 ? 9.566 -18.921 -37.092 1.00 50.12 215 GLY A C 1
ATOM 1702 O O . GLY A 1 215 ? 9.856 -19.930 -37.735 1.00 50.12 215 GLY A O 1
ATOM 1703 N N . GLY A 1 216 ? 8.484 -18.180 -37.329 1.00 42.56 216 GLY A N 1
ATOM 1704 C CA . GLY A 1 216 ? 7.788 -18.195 -38.605 1.00 42.56 216 GLY A CA 1
ATOM 1705 C C . GLY A 1 216 ? 8.630 -17.434 -39.624 1.00 42.56 216 GLY A C 1
ATOM 1706 O O . GLY A 1 216 ? 8.953 -16.268 -39.399 1.00 42.56 216 GLY A O 1
ATOM 1707 N N . MET A 1 217 ? 9.027 -18.155 -40.672 1.00 41.31 217 MET A N 1
ATOM 1708 C CA . MET A 1 217 ? 9.620 -17.639 -41.908 1.00 41.31 217 MET A CA 1
ATOM 1709 C C . MET A 1 217 ? 8.697 -16.650 -42.618 1.00 41.31 217 MET A C 1
ATOM 1711 O O . MET A 1 217 ? 7.461 -16.834 -42.521 1.00 41.31 217 MET A O 1
#

Radius of gyration: 57.22 Å; chains: 1; bounding box: 87×53×158 Å